Protein AF-A0A354GZ39-F1 (afdb_monomer)

Nearest PDB structures (foldseek):
  4z35-assembly1_A  TM=3.930E-01  e=6.134E+00  Homo sapiens
  4z36-assembly1_A  TM=3.228E-01  e=4.585E+00  Homo sapiens
  8t1v-assembly1_A  TM=3.077E-01  e=4.585E+00  Homo sapiens
  6rz7-assembly1_A  TM=3.228E-01  e=9.219E+00  Homo sapiens

Structure (mmCIF, N/CA/C/O backbone):
data_AF-A0A354GZ39-F1
#
_entry.id   AF-A0A354GZ39-F1
#
loop_
_atom_site.group_PDB
_atom_site.id
_atom_site.type_symbol
_atom_site.label_atom_id
_atom_site.label_alt_id
_atom_site.label_comp_id
_atom_site.label_asym_id
_atom_site.label_entity_id
_atom_site.label_seq_id
_atom_site.pdbx_PDB_ins_code
_atom_site.Cartn_x
_atom_site.Cartn_y
_atom_site.Cartn_z
_atom_site.occupancy
_atom_site.B_iso_or_equiv
_atom_site.auth_seq_id
_atom_site.auth_comp_id
_atom_site.auth_asym_id
_atom_site.auth_atom_id
_atom_site.pdbx_PDB_model_num
ATOM 1 N N . MET A 1 1 ? -23.191 39.209 35.844 1.00 40.78 1 MET A N 1
ATOM 2 C CA . MET A 1 1 ? -23.914 39.150 34.556 1.00 40.78 1 MET A CA 1
ATOM 3 C C . MET A 1 1 ? -23.304 38.013 33.746 1.00 40.78 1 MET A C 1
ATOM 5 O O . MET A 1 1 ? -22.220 38.174 33.209 1.00 40.78 1 MET A O 1
ATOM 9 N N . CYS A 1 2 ? -23.927 36.834 33.812 1.00 40.44 2 CYS A N 1
ATOM 10 C CA . CYS A 1 2 ? -23.525 35.612 33.110 1.00 40.44 2 CYS A CA 1
ATOM 11 C C . CYS A 1 2 ? -24.232 35.558 31.755 1.00 40.44 2 CYS A C 1
ATOM 13 O O . CYS A 1 2 ? -25.450 35.716 31.718 1.00 40.44 2 CYS A O 1
ATOM 15 N N . LEU A 1 3 ? -23.495 35.281 30.680 1.00 38.12 3 LEU A N 1
ATOM 16 C CA . LEU A 1 3 ? -24.066 34.914 29.387 1.00 38.12 3 LEU A CA 1
ATOM 17 C C . LEU A 1 3 ? -23.499 33.540 29.004 1.00 38.12 3 LEU A C 1
ATOM 19 O O . LEU A 1 3 ? -22.430 33.428 28.412 1.00 38.12 3 LEU A O 1
ATOM 23 N N . LEU A 1 4 ? -24.188 32.489 29.451 1.00 42.41 4 LEU A N 1
ATOM 24 C CA . LEU A 1 4 ? -23.934 31.103 29.061 1.00 42.41 4 LEU A CA 1
ATOM 25 C C . LEU A 1 4 ? -24.658 30.850 27.735 1.00 42.41 4 LEU A C 1
ATOM 27 O O . LEU A 1 4 ? -25.879 30.713 27.699 1.00 42.41 4 LEU A O 1
ATOM 31 N N . LEU A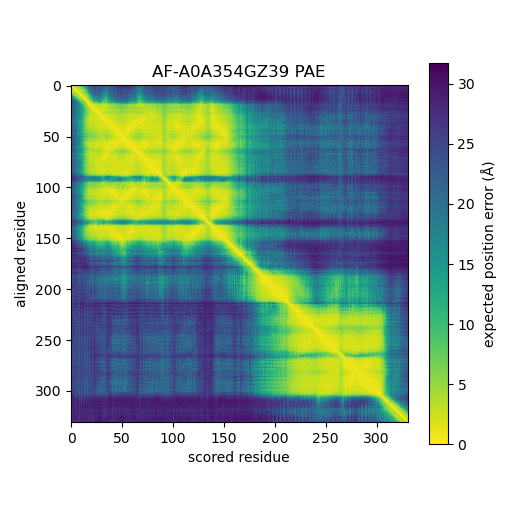 1 5 ? -23.892 30.824 26.646 1.00 46.31 5 LEU A N 1
ATOM 32 C CA . LEU A 1 5 ? -24.349 30.379 25.333 1.00 46.31 5 LEU A CA 1
ATOM 33 C C . LEU A 1 5 ? -24.490 28.851 25.351 1.00 46.31 5 LEU A C 1
ATOM 35 O O . LEU A 1 5 ? -23.499 28.124 25.337 1.00 46.31 5 LEU A O 1
ATOM 39 N N . PHE A 1 6 ? -25.735 28.379 25.390 1.00 36.50 6 PHE A N 1
ATOM 40 C CA . PHE A 1 6 ? -26.099 26.996 25.089 1.00 36.50 6 PHE A CA 1
ATOM 41 C C . PHE A 1 6 ? -25.885 26.751 23.589 1.00 36.50 6 PHE A C 1
ATOM 43 O O . PHE A 1 6 ? -26.683 27.185 22.760 1.00 36.50 6 PHE A O 1
ATOM 50 N N . LEU A 1 7 ? -24.793 26.075 23.233 1.00 36.47 7 LEU A N 1
ATOM 51 C CA . LEU A 1 7 ? -24.630 25.484 21.906 1.00 36.47 7 LEU A CA 1
ATOM 52 C C . LEU A 1 7 ? -25.446 24.181 21.862 1.00 36.47 7 LEU A C 1
ATOM 54 O O . LEU A 1 7 ? -25.254 23.332 22.735 1.00 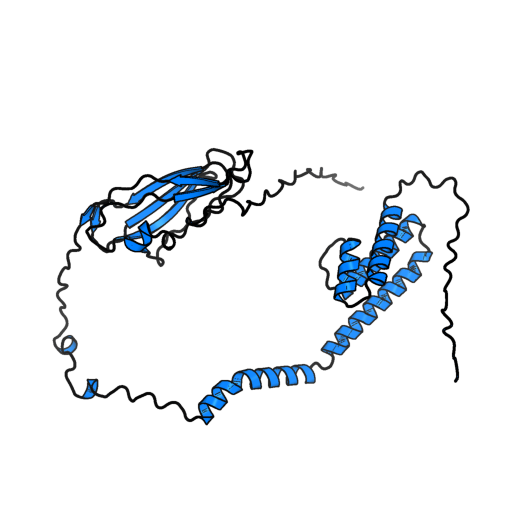36.47 7 LEU A O 1
ATOM 58 N N . PRO A 1 8 ? -26.351 23.992 20.887 1.00 41.22 8 PRO A N 1
ATOM 59 C CA . PRO A 1 8 ? -27.010 22.712 20.695 1.00 41.22 8 PRO A CA 1
ATOM 60 C C . PRO A 1 8 ? -25.961 21.703 20.225 1.00 41.22 8 PRO A C 1
ATOM 62 O O . PRO A 1 8 ? -25.402 21.828 19.135 1.00 41.22 8 PRO A O 1
ATOM 65 N N . SER A 1 9 ? -25.683 20.709 21.063 1.00 36.12 9 SER A N 1
ATOM 66 C CA . SER A 1 9 ? -24.940 19.516 20.678 1.00 36.12 9 SER A CA 1
ATOM 67 C C . SER A 1 9 ? -25.704 18.831 19.548 1.00 36.12 9 SER A C 1
ATOM 69 O O . SER A 1 9 ? -26.688 18.132 19.782 1.00 36.12 9 SER A O 1
ATOM 71 N N . GLY A 1 10 ? -25.285 19.080 18.308 1.00 39.78 10 GLY A N 1
ATOM 72 C CA . GLY A 1 10 ? -25.736 18.311 17.163 1.00 39.78 10 GLY A CA 1
ATOM 73 C C . GLY A 1 10 ? -25.374 16.855 17.413 1.00 39.78 10 GLY A C 1
ATOM 74 O O . GLY A 1 10 ? -24.194 16.514 17.475 1.00 39.78 10 GLY A O 1
ATOM 75 N N . VAL A 1 11 ? -26.392 16.016 17.598 1.00 38.41 11 VAL A N 1
ATOM 76 C CA . VAL A 1 11 ? -26.267 14.561 17.557 1.00 38.41 11 VAL A CA 1
ATOM 77 C C . VAL A 1 11 ? -25.773 14.224 16.156 1.00 38.41 11 VAL A C 1
ATOM 79 O O . VAL A 1 11 ? -26.539 14.160 15.198 1.00 38.41 11 VAL A O 1
ATOM 82 N N . ARG A 1 12 ? -24.453 14.121 16.018 1.00 42.22 12 ARG A N 1
ATOM 83 C CA . ARG A 1 12 ? -23.801 13.604 14.826 1.00 42.22 12 ARG A CA 1
ATOM 84 C C . ARG A 1 12 ? -24.122 12.117 14.842 1.00 42.22 12 ARG A C 1
ATOM 86 O O . ARG A 1 12 ? -23.602 11.406 15.695 1.00 42.22 12 ARG A O 1
ATOM 93 N N . ALA A 1 13 ? -25.064 11.693 14.000 1.00 41.47 13 ALA A N 1
ATOM 94 C CA . ALA A 1 13 ? -25.310 10.280 13.766 1.00 41.47 13 ALA A CA 1
ATOM 95 C C . ALA A 1 13 ? -23.957 9.659 13.414 1.00 41.47 13 ALA A C 1
ATOM 97 O O . ALA A 1 13 ? -23.328 10.041 12.429 1.00 41.47 13 ALA A O 1
ATOM 98 N N . GLU A 1 14 ? -23.474 8.818 14.316 1.00 46.28 14 GLU A N 1
ATOM 99 C CA . GLU A 1 14 ? -22.277 8.018 14.157 1.00 46.28 14 GLU A CA 1
ATOM 100 C C . GLU A 1 14 ? -22.576 7.090 12.976 1.00 46.28 14 GLU A C 1
ATOM 102 O O . GLU A 1 14 ? -23.332 6.127 13.104 1.00 46.28 14 GLU A O 1
ATOM 107 N N . GLU A 1 15 ? -22.125 7.475 11.778 1.00 53.56 15 GLU A N 1
ATOM 108 C CA . GLU A 1 15 ? -22.142 6.607 10.605 1.00 53.56 15 GLU A CA 1
ATOM 109 C C . GLU A 1 15 ? -21.358 5.364 11.001 1.00 53.56 15 GLU A C 1
ATOM 111 O O . GLU A 1 15 ? -20.136 5.412 11.123 1.00 53.56 15 GLU A O 1
ATOM 116 N N . ALA A 1 16 ? -22.082 4.283 11.293 1.00 57.09 16 ALA A N 1
ATOM 117 C CA . ALA A 1 16 ? -21.498 2.998 11.617 1.00 57.09 16 ALA A CA 1
ATOM 118 C C . ALA A 1 16 ? -20.537 2.629 10.485 1.00 57.09 16 ALA A C 1
ATOM 120 O O . ALA A 1 16 ? -20.962 2.330 9.364 1.00 57.09 16 ALA A O 1
ATOM 121 N N . GLU A 1 17 ? -19.243 2.723 10.779 1.00 62.75 17 GLU A N 1
ATOM 122 C CA . GLU A 1 17 ? -18.155 2.407 9.869 1.00 62.75 17 GLU A CA 1
ATOM 123 C C . GLU A 1 17 ? -18.332 0.942 9.468 1.00 62.75 17 GLU A C 1
ATOM 125 O O . GLU A 1 17 ? -18.084 0.014 10.238 1.00 62.75 17 GLU A O 1
ATOM 130 N N . THR A 1 18 ? -18.936 0.731 8.299 1.00 70.38 18 THR A N 1
ATOM 131 C CA . THR A 1 18 ? -19.342 -0.600 7.862 1.00 70.38 18 THR A CA 1
ATOM 132 C C . THR A 1 18 ? -18.091 -1.292 7.352 1.00 70.38 18 THR A C 1
ATOM 134 O O . THR A 1 18 ? -17.695 -1.109 6.202 1.00 70.38 18 THR A O 1
ATOM 137 N N . GLU A 1 19 ? -17.438 -2.032 8.244 1.00 84.56 19 GLU A N 1
ATOM 138 C CA . GLU A 1 19 ? -16.223 -2.781 7.951 1.00 84.56 19 GLU A CA 1
ATOM 139 C C . GLU A 1 19 ? -16.450 -3.706 6.743 1.00 84.56 19 GLU A C 1
ATOM 141 O O . GLU A 1 19 ? -17.386 -4.512 6.717 1.00 84.56 19 GLU A O 1
ATOM 146 N N . ILE A 1 20 ? -15.609 -3.570 5.710 1.00 89.00 20 ILE A N 1
ATOM 147 C CA . ILE A 1 20 ? -15.710 -4.393 4.502 1.00 89.00 20 ILE A CA 1
ATOM 148 C C . ILE A 1 20 ? -15.394 -5.848 4.883 1.00 89.00 20 ILE A C 1
ATOM 150 O O . ILE A 1 20 ? -14.293 -6.128 5.366 1.00 89.00 20 ILE A O 1
ATOM 154 N N . PRO A 1 21 ? -16.308 -6.805 4.641 1.00 89.38 21 PRO A N 1
ATOM 155 C CA . PRO A 1 21 ? -16.080 -8.191 5.015 1.00 89.38 21 PRO A CA 1
ATOM 156 C C . PRO A 1 21 ? -14.923 -8.786 4.208 1.00 89.38 21 PRO A C 1
ATOM 158 O O . PRO A 1 21 ? -14.830 -8.605 3.000 1.00 89.38 21 PRO A O 1
ATOM 161 N N . THR A 1 22 ? -14.066 -9.579 4.844 1.00 87.62 22 THR A N 1
ATOM 162 C CA . THR A 1 22 ? -12.987 -10.304 4.145 1.00 87.62 22 THR A CA 1
ATOM 163 C C . THR A 1 22 ? -13.488 -11.558 3.419 1.00 87.62 22 THR A C 1
ATOM 165 O O . THR A 1 22 ? -12.883 -12.013 2.448 1.00 87.62 22 THR A O 1
ATOM 168 N N . VAL A 1 23 ? -14.612 -12.122 3.868 1.00 88.12 23 VAL A N 1
ATOM 169 C CA . VAL A 1 23 ? -15.194 -13.360 3.332 1.00 88.12 23 VAL A CA 1
ATOM 170 C C . VAL A 1 23 ? -15.917 -13.089 2.010 1.00 88.12 23 VAL A C 1
ATOM 172 O O . VAL A 1 23 ? -16.841 -12.283 1.959 1.00 88.12 23 VAL A O 1
ATOM 175 N N . GLY A 1 24 ? -15.553 -13.829 0.958 1.00 86.94 24 GLY A N 1
ATOM 176 C CA . GLY A 1 24 ? -16.161 -13.712 -0.377 1.00 86.94 24 GLY A CA 1
ATOM 177 C C . GLY A 1 24 ? -15.402 -12.797 -1.342 1.00 86.94 24 GLY A C 1
ATOM 178 O O . GLY A 1 24 ? -15.825 -12.644 -2.485 1.00 86.94 24 GLY A O 1
ATOM 179 N N . ARG A 1 25 ? -14.275 -12.222 -0.908 1.00 92.00 25 ARG A N 1
ATOM 180 C CA . ARG A 1 25 ? -13.355 -11.487 -1.777 1.00 92.00 25 ARG A CA 1
ATOM 181 C C . ARG A 1 25 ? -12.701 -12.446 -2.794 1.00 92.00 25 ARG A C 1
ATOM 183 O O . ARG A 1 25 ? -12.176 -13.478 -2.368 1.00 92.00 25 ARG A O 1
ATOM 190 N N . PRO A 1 26 ? -12.688 -12.120 -4.101 1.00 92.75 26 PRO A N 1
ATOM 191 C CA . PRO A 1 26 ? -11.911 -12.862 -5.096 1.00 92.75 26 PRO A CA 1
ATOM 192 C C . PRO A 1 26 ? -10.426 -12.909 -4.710 1.00 92.75 26 PRO A C 1
ATOM 194 O O . PRO A 1 26 ? -9.843 -11.877 -4.379 1.00 92.75 26 PRO A O 1
ATOM 197 N N . ALA A 1 27 ? -9.829 -14.102 -4.703 1.00 92.06 27 ALA A N 1
ATOM 198 C CA . ALA A 1 27 ? -8.440 -14.305 -4.271 1.00 92.06 27 ALA A CA 1
ATOM 199 C C . ALA A 1 27 ? -7.419 -14.079 -5.399 1.00 92.06 27 ALA A C 1
ATOM 201 O O . ALA A 1 27 ? -6.236 -13.896 -5.138 1.00 92.06 27 ALA A O 1
ATOM 202 N N . ASP A 1 28 ? -7.885 -14.116 -6.642 1.00 94.19 28 ASP A N 1
ATOM 203 C CA . ASP A 1 28 ? -7.115 -14.032 -7.880 1.00 94.19 28 ASP A CA 1
ATOM 204 C C . ASP A 1 28 ? -7.004 -12.605 -8.434 1.00 94.19 28 ASP A C 1
ATOM 206 O O . ASP A 1 28 ? -6.207 -12.360 -9.338 1.00 94.19 28 ASP A O 1
ATOM 210 N N . LEU A 1 29 ? -7.784 -11.662 -7.896 1.00 95.19 29 LEU A N 1
ATOM 211 C CA . LEU A 1 29 ? -7.851 -10.286 -8.377 1.00 95.19 29 LEU A CA 1
ATOM 212 C C . LEU A 1 29 ? -7.510 -9.277 -7.268 1.00 95.19 29 LEU A C 1
ATOM 214 O O . LEU A 1 29 ? -7.965 -9.426 -6.126 1.00 95.19 29 LEU A O 1
ATOM 218 N N . PRO A 1 30 ? -6.764 -8.205 -7.590 1.00 95.88 30 PRO A N 1
ATOM 219 C CA . PRO A 1 30 ? -6.483 -7.139 -6.644 1.00 95.88 30 PRO A CA 1
ATOM 220 C C . PRO A 1 30 ? -7.773 -6.398 -6.280 1.00 95.88 30 PRO A C 1
ATOM 222 O O . PRO A 1 30 ? -8.615 -6.088 -7.126 1.00 95.88 30 PRO A O 1
ATOM 225 N N . PHE A 1 31 ? -7.933 -6.105 -4.992 1.00 95.81 31 PHE A N 1
ATOM 226 C CA . PHE A 1 31 ? -9.098 -5.389 -4.484 1.00 95.81 31 PHE A CA 1
ATOM 227 C C . PHE A 1 31 ? -8.809 -3.899 -4.397 1.00 95.81 31 PHE A C 1
ATOM 229 O O . PHE A 1 31 ? -7.804 -3.499 -3.818 1.00 95.81 31 PHE A O 1
ATOM 236 N N . SER A 1 32 ? -9.725 -3.083 -4.915 1.00 94.88 32 SER A N 1
ATOM 237 C CA . SER A 1 32 ? -9.591 -1.624 -4.902 1.00 94.88 32 SER A CA 1
ATOM 238 C C . SER A 1 32 ? -9.909 -0.979 -3.549 1.00 94.88 32 SER A C 1
ATOM 240 O O . SER A 1 32 ? -9.850 0.238 -3.441 1.00 94.88 32 SER A O 1
ATOM 242 N N . GLU A 1 33 ? -10.312 -1.751 -2.533 1.00 95.94 33 GLU A N 1
ATOM 243 C CA . GLU A 1 33 ? -10.841 -1.240 -1.255 1.00 95.94 33 GLU A CA 1
ATOM 244 C C . GLU A 1 33 ? -12.097 -0.355 -1.374 1.00 95.94 33 GLU A C 1
ATOM 246 O O . GLU A 1 33 ? -12.557 0.212 -0.386 1.00 95.94 33 GLU A O 1
ATOM 251 N N . ALA A 1 34 ? -12.689 -0.254 -2.565 1.00 96.19 34 ALA A N 1
ATOM 252 C CA . ALA A 1 34 ? -13.857 0.578 -2.795 1.00 96.19 34 ALA A CA 1
ATOM 253 C C . ALA A 1 34 ? -15.128 -0.063 -2.212 1.00 96.19 34 ALA A C 1
ATOM 255 O O . ALA A 1 34 ? -15.375 -1.257 -2.416 1.00 96.19 34 ALA A O 1
ATOM 256 N N . SER A 1 35 ? -15.966 0.753 -1.562 1.00 96.12 35 SER A N 1
ATOM 257 C CA . SER A 1 35 ? -17.290 0.366 -1.058 1.00 96.12 35 SER A CA 1
ATOM 258 C C . SER A 1 35 ? -18.371 1.321 -1.570 1.00 96.12 35 SER A C 1
ATOM 260 O O . SER A 1 35 ? -18.343 2.522 -1.287 1.00 96.12 35 SER A O 1
ATOM 262 N N . GLY A 1 36 ? -19.309 0.793 -2.355 1.00 95.38 36 GLY A N 1
ATOM 263 C CA . GLY A 1 36 ? -20.357 1.538 -3.049 1.00 95.38 36 GLY A CA 1
ATOM 264 C C . GLY A 1 36 ? -20.737 0.903 -4.389 1.00 95.38 36 GLY A C 1
ATOM 265 O O . GLY A 1 36 ? -20.457 -0.266 -4.652 1.00 95.38 36 GLY A O 1
ATOM 266 N N . ASN A 1 37 ? -21.374 1.689 -5.256 1.00 96.44 37 ASN A N 1
ATOM 267 C CA . ASN A 1 37 ? -21.727 1.282 -6.614 1.00 96.44 37 ASN A CA 1
ATOM 268 C C . ASN A 1 37 ? -20.931 2.110 -7.631 1.00 96.44 37 ASN A C 1
ATOM 270 O O . ASN A 1 37 ? -21.040 3.340 -7.651 1.00 96.44 37 ASN A O 1
ATOM 274 N N . PHE A 1 38 ? -20.136 1.441 -8.466 1.00 97.56 38 PHE A N 1
ATOM 275 C CA . PHE A 1 38 ? -19.173 2.085 -9.355 1.00 97.56 38 PHE A CA 1
ATOM 276 C C . PHE A 1 38 ? -19.353 1.655 -10.810 1.00 97.56 38 PHE A C 1
ATOM 278 O O . PHE A 1 38 ? -19.646 0.502 -11.119 1.00 97.56 38 PHE A O 1
ATOM 285 N N . ARG A 1 39 ? -19.097 2.598 -11.714 1.00 98.25 39 ARG A N 1
ATOM 286 C CA . ARG A 1 39 ? -18.876 2.378 -13.141 1.00 98.25 39 ARG A CA 1
ATOM 287 C C . ARG A 1 39 ? -17.411 2.645 -13.448 1.00 98.25 39 ARG A C 1
ATOM 289 O O . ARG A 1 39 ? -16.867 3.654 -13.005 1.00 98.25 39 ARG A O 1
ATOM 296 N N . VAL A 1 40 ? -16.790 1.768 -14.226 1.00 98.38 40 VAL A N 1
ATOM 297 C CA . VAL A 1 40 ? -15.387 1.909 -14.626 1.00 98.38 40 VAL A CA 1
ATOM 298 C C . VAL A 1 40 ? -15.259 2.047 -16.131 1.00 98.38 40 VAL A C 1
ATOM 300 O O . VAL A 1 40 ? -16.017 1.451 -16.890 1.00 98.38 40 VAL A O 1
ATOM 303 N N . SER A 1 41 ? -14.291 2.848 -16.551 1.00 98.50 41 SER A N 1
ATOM 304 C CA . SER A 1 41 ? -13.897 3.023 -17.947 1.00 98.50 41 SER A CA 1
ATOM 305 C C . SER A 1 41 ? -12.395 3.265 -18.006 1.00 98.50 41 SER A C 1
ATOM 307 O O . SER A 1 41 ? -11.837 3.837 -17.069 1.00 98.50 41 SER A O 1
ATOM 309 N N . ALA A 1 42 ? -11.747 2.872 -19.097 1.00 98.31 42 ALA A N 1
ATOM 310 C CA . ALA A 1 42 ? -10.331 3.133 -19.309 1.00 98.31 42 ALA A CA 1
ATOM 311 C C . ALA A 1 42 ? -10.096 3.849 -20.642 1.00 98.31 42 ALA A C 1
ATOM 313 O O . ALA A 1 42 ? -10.844 3.652 -21.598 1.00 98.31 42 ALA A O 1
ATOM 314 N N . SER A 1 43 ? -9.042 4.657 -20.702 1.00 98.25 43 SER A N 1
ATOM 315 C CA . SER A 1 43 ? -8.523 5.244 -21.938 1.00 98.25 43 SER A CA 1
ATOM 316 C C . SER A 1 43 ? -7.000 5.125 -21.992 1.00 98.25 43 SER A C 1
ATOM 318 O O . SER A 1 43 ? -6.339 4.973 -20.964 1.00 98.25 43 SER A O 1
ATOM 320 N N . ALA A 1 44 ? -6.440 5.162 -23.200 1.00 97.88 44 ALA A N 1
ATOM 321 C CA . ALA A 1 44 ? -5.002 5.132 -23.423 1.00 97.88 44 ALA A CA 1
ATOM 322 C C . ALA A 1 44 ? -4.613 6.181 -24.465 1.00 97.88 44 ALA A C 1
ATOM 324 O O . ALA A 1 44 ? -5.234 6.258 -25.524 1.00 97.88 44 ALA A O 1
ATOM 325 N N . GLU A 1 45 ? -3.586 6.974 -24.169 1.00 97.44 45 GLU A N 1
ATOM 326 C CA . GLU A 1 45 ? -3.082 8.025 -25.049 1.00 97.44 45 GLU A CA 1
ATOM 327 C C . GLU A 1 45 ? -1.540 8.046 -25.046 1.00 97.44 45 GLU A C 1
ATOM 329 O O . GLU A 1 45 ? -0.937 8.174 -23.974 1.00 97.44 45 GLU A O 1
ATOM 334 N N . PRO A 1 46 ? -0.875 7.952 -26.214 1.00 97.56 46 PRO A N 1
ATOM 335 C CA . PRO A 1 46 ? -1.448 7.696 -27.540 1.00 97.56 46 PRO A CA 1
ATOM 336 C C . PRO A 1 46 ? -1.852 6.219 -27.749 1.00 97.56 46 PRO A C 1
ATOM 338 O O . PRO A 1 46 ? -1.347 5.327 -27.074 1.00 97.56 46 PRO A O 1
ATOM 341 N N . THR A 1 47 ? -2.753 5.949 -28.705 1.00 97.88 47 THR A N 1
ATOM 342 C CA . THR A 1 47 ? -3.118 4.578 -29.139 1.00 97.88 47 THR A CA 1
ATOM 343 C C . THR A 1 47 ? -2.225 4.043 -30.260 1.00 97.88 47 THR A C 1
ATOM 345 O O . THR A 1 47 ? -2.178 2.836 -30.490 1.00 97.88 47 THR A O 1
ATOM 348 N N . VAL A 1 48 ? -1.500 4.927 -30.951 1.00 97.88 48 VAL A N 1
ATOM 349 C CA . VAL A 1 48 ? -0.456 4.579 -31.921 1.00 97.88 48 VAL A CA 1
ATOM 350 C C . VAL A 1 48 ? 0.881 4.927 -31.287 1.00 97.88 48 VAL A C 1
ATOM 352 O O . VAL A 1 48 ? 1.157 6.103 -31.052 1.00 97.88 48 VAL A O 1
ATOM 355 N N . VAL A 1 49 ? 1.682 3.916 -30.967 1.00 97.12 49 VAL A N 1
ATOM 356 C CA . VAL A 1 49 ? 2.912 4.074 -30.176 1.00 97.12 49 VAL A CA 1
ATOM 357 C C . VAL A 1 49 ? 4.022 3.251 -30.813 1.00 97.12 49 VAL A C 1
ATOM 359 O O . VAL A 1 49 ? 3.739 2.280 -31.503 1.00 97.12 49 VAL A O 1
ATOM 362 N N . GLU A 1 50 ? 5.283 3.599 -30.609 1.00 96.50 50 GLU A N 1
ATOM 363 C CA . GLU A 1 50 ? 6.379 2.691 -30.961 1.00 96.50 50 GLU A CA 1
ATOM 364 C C . GLU A 1 50 ? 6.616 1.686 -29.831 1.00 96.50 50 GLU A C 1
ATOM 366 O O . GLU A 1 50 ? 6.339 1.971 -28.662 1.00 96.50 50 GLU A O 1
ATOM 371 N N . ALA A 1 51 ? 7.140 0.506 -30.157 1.00 94.94 51 ALA A N 1
ATOM 372 C CA . ALA A 1 51 ? 7.604 -0.437 -29.152 1.00 94.94 51 ALA A CA 1
ATOM 373 C C . ALA A 1 51 ? 8.585 0.283 -28.222 1.00 94.94 51 ALA A C 1
ATOM 375 O O . ALA A 1 51 ? 9.367 1.124 -28.661 1.00 94.94 51 ALA A O 1
ATOM 376 N N . GLN A 1 52 ? 8.513 0.000 -26.924 1.00 94.19 52 GLN A N 1
ATOM 377 C CA . GLN A 1 52 ? 9.324 0.688 -25.922 1.00 94.19 52 GLN A CA 1
ATOM 378 C C . GLN A 1 52 ? 9.091 2.211 -25.817 1.00 94.19 52 GLN A C 1
ATOM 380 O O . GLN A 1 52 ? 9.828 2.884 -25.103 1.00 94.19 52 GLN A O 1
ATOM 385 N N . SER A 1 53 ? 8.053 2.782 -26.428 1.00 94.88 53 SER A N 1
ATOM 386 C CA . SER A 1 53 ? 7.649 4.161 -26.135 1.00 94.88 53 SER A CA 1
ATOM 387 C C . SER A 1 53 ? 6.579 4.210 -25.042 1.00 94.88 53 SER A C 1
ATOM 389 O O . SER A 1 53 ? 5.717 3.330 -24.979 1.00 94.88 53 SER A O 1
ATOM 391 N N . PRO A 1 54 ? 6.606 5.223 -24.159 1.00 96.19 54 PRO A N 1
ATOM 392 C CA . PRO A 1 54 ? 5.616 5.352 -23.104 1.00 96.19 54 PRO A CA 1
ATOM 393 C C . PRO A 1 54 ? 4.246 5.754 -23.659 1.00 96.19 54 PRO A C 1
ATOM 395 O O . PRO A 1 54 ? 4.132 6.636 -24.509 1.00 96.19 54 PRO A O 1
ATOM 398 N N . LEU A 1 55 ? 3.197 5.167 -23.095 1.00 96.31 55 LEU A N 1
ATOM 399 C CA . LEU A 1 55 ? 1.809 5.580 -23.245 1.00 96.31 55 LEU A CA 1
ATOM 400 C C . LEU A 1 55 ? 1.187 5.843 -21.876 1.00 96.31 55 LEU A C 1
ATOM 402 O O . LEU A 1 55 ? 1.595 5.283 -20.854 1.00 96.31 55 LEU A O 1
ATOM 406 N N . THR A 1 56 ? 0.183 6.709 -21.853 1.00 96.88 56 THR A N 1
ATOM 407 C CA . THR A 1 56 ? -0.576 7.036 -20.649 1.00 96.88 56 THR A CA 1
ATOM 408 C C . THR A 1 56 ? -1.871 6.245 -20.649 1.00 96.88 56 THR A C 1
ATOM 410 O O . THR A 1 56 ? -2.698 6.426 -21.532 1.00 96.88 56 THR A O 1
ATOM 413 N N . PHE A 1 57 ? -2.066 5.391 -19.652 1.00 97.31 57 PHE A N 1
ATOM 414 C CA . PHE A 1 57 ? -3.307 4.661 -19.419 1.00 97.31 57 PHE A CA 1
ATOM 415 C C . PHE A 1 57 ? -4.055 5.303 -18.251 1.00 97.31 57 PHE A C 1
ATOM 417 O O . PHE A 1 57 ? -3.494 5.464 -17.168 1.00 97.31 57 PHE A O 1
ATOM 424 N N . VAL A 1 58 ? -5.311 5.684 -18.449 1.00 97.44 58 VAL A N 1
ATOM 425 C CA . VAL A 1 58 ? -6.139 6.336 -17.431 1.00 97.44 58 VAL A CA 1
ATOM 426 C C . VAL A 1 58 ? -7.304 5.424 -17.087 1.00 97.44 58 VAL A C 1
ATOM 428 O O . VAL A 1 58 ? -8.165 5.161 -17.921 1.00 97.44 58 VAL A O 1
ATOM 431 N N . LEU A 1 59 ? -7.352 4.970 -15.837 1.00 97.81 59 LEU A N 1
ATOM 432 C CA . LEU A 1 59 ? -8.516 4.301 -15.272 1.00 97.81 59 LEU A CA 1
ATOM 433 C C . LEU A 1 59 ? -9.421 5.345 -14.630 1.00 97.81 59 LEU A C 1
ATOM 435 O O . LEU A 1 59 ? -9.043 5.963 -13.636 1.00 97.81 59 LEU A O 1
ATOM 439 N N . ARG A 1 60 ? -10.635 5.491 -15.150 1.00 98.31 60 ARG A N 1
ATOM 440 C CA . ARG A 1 60 ? -11.670 6.346 -14.579 1.00 98.31 60 ARG A CA 1
ATOM 441 C C . ARG A 1 60 ? -12.707 5.501 -13.849 1.00 98.31 60 ARG A C 1
ATOM 443 O O . ARG A 1 60 ? -13.354 4.643 -14.447 1.00 98.31 60 ARG A O 1
ATOM 450 N N . VAL A 1 61 ? -12.884 5.786 -12.566 1.00 98.25 61 VAL A N 1
ATOM 451 C CA . VAL A 1 61 ? -13.873 5.165 -11.683 1.00 98.25 61 VAL A CA 1
ATOM 452 C C . VAL A 1 61 ? -14.892 6.231 -11.302 1.00 98.25 61 VAL A C 1
ATOM 454 O O . VAL A 1 61 ? -14.531 7.254 -10.727 1.00 98.25 61 VAL A O 1
ATOM 457 N N . GLN A 1 62 ? -16.160 6.010 -11.631 1.00 98.31 62 GLN A N 1
ATOM 458 C CA . GLN A 1 62 ? -17.259 6.921 -11.328 1.00 98.31 62 GLN A CA 1
ATOM 459 C C . GLN A 1 62 ? -18.253 6.244 -10.387 1.00 98.31 62 GLN A C 1
ATOM 461 O O . GLN A 1 62 ? -18.775 5.174 -10.694 1.00 98.31 62 GLN A O 1
ATOM 466 N N . ALA A 1 63 ? -18.551 6.874 -9.258 1.00 97.75 63 ALA A N 1
ATOM 467 C CA . ALA A 1 63 ? -19.608 6.422 -8.369 1.00 97.75 63 ALA A CA 1
ATOM 468 C C . ALA A 1 63 ? -20.992 6.768 -8.933 1.00 97.75 63 ALA A C 1
ATOM 470 O O . ALA A 1 63 ? -21.226 7.883 -9.399 1.00 97.75 63 ALA A O 1
ATOM 471 N N . ILE A 1 64 ? -21.907 5.801 -8.882 1.00 97.12 64 ILE A N 1
ATOM 472 C CA . ILE A 1 64 ? -23.309 5.958 -9.304 1.00 97.12 64 ILE A CA 1
ATOM 473 C C . ILE A 1 64 ? -24.180 6.429 -8.126 1.00 97.12 64 ILE A C 1
ATOM 475 O O . ILE A 1 64 ? -25.179 7.116 -8.322 1.00 97.12 64 ILE A O 1
ATOM 479 N N . ALA A 1 65 ? -23.780 6.077 -6.905 1.00 94.12 65 ALA A N 1
ATOM 480 C CA . ALA A 1 65 ? -24.470 6.364 -5.650 1.00 94.12 65 ALA A CA 1
ATOM 481 C C . ALA A 1 65 ? -23.484 6.974 -4.628 1.00 94.12 65 ALA A C 1
ATOM 483 O O . ALA A 1 65 ? -22.281 7.029 -4.913 1.00 94.12 65 ALA A O 1
ATOM 484 N N . PRO A 1 66 ? -23.947 7.456 -3.456 1.00 93.44 66 PRO A N 1
ATOM 485 C CA . PRO A 1 66 ? -23.055 7.850 -2.370 1.00 93.44 66 PRO A CA 1
ATOM 486 C C . PRO A 1 66 ? -22.038 6.749 -2.047 1.00 93.44 66 PRO A C 1
ATOM 488 O O . PRO A 1 66 ? -22.359 5.562 -2.040 1.00 93.44 66 PRO A O 1
ATOM 491 N N . VAL A 1 67 ? -20.790 7.154 -1.830 1.00 94.38 67 VAL A N 1
ATOM 492 C CA . VAL A 1 67 ? -19.670 6.235 -1.621 1.00 94.38 67 VAL A CA 1
ATOM 493 C C . VAL A 1 67 ? -19.418 6.083 -0.133 1.00 94.38 67 VAL A C 1
ATOM 495 O O . VAL A 1 67 ? -19.219 7.080 0.553 1.00 94.38 67 VAL A O 1
ATOM 498 N N . HIS A 1 68 ? -19.380 4.839 0.339 1.00 92.75 68 HIS A N 1
ATOM 499 C CA . HIS A 1 68 ? -19.003 4.530 1.716 1.00 92.75 68 HIS A CA 1
ATOM 500 C C . HIS A 1 68 ? -17.483 4.554 1.884 1.00 92.75 68 HIS A C 1
ATOM 502 O O . HIS A 1 68 ? -16.977 5.117 2.848 1.00 92.75 68 HIS A O 1
ATOM 508 N N . GLN A 1 69 ? -16.749 3.982 0.923 1.00 95.19 69 GLN A N 1
ATOM 509 C CA . GLN A 1 69 ? -15.287 3.984 0.926 1.00 95.19 69 GLN A CA 1
ATOM 510 C C . GLN A 1 69 ? -14.745 4.271 -0.480 1.00 95.19 69 GLN A C 1
ATOM 512 O O . GLN A 1 69 ? -15.121 3.570 -1.428 1.00 95.19 69 GLN A O 1
ATOM 517 N N . PRO A 1 70 ? -13.889 5.300 -0.651 1.00 96.19 70 PRO A N 1
ATOM 518 C CA . PRO A 1 70 ? -13.348 5.656 -1.955 1.00 96.19 70 PRO A CA 1
ATOM 519 C C . PRO A 1 70 ? -12.411 4.564 -2.486 1.00 96.19 70 PRO A C 1
ATOM 521 O O . PRO A 1 70 ? -11.743 3.889 -1.699 1.00 96.19 70 PRO A O 1
ATOM 524 N N . PRO A 1 71 ? -12.318 4.409 -3.816 1.00 96.94 71 PRO A N 1
ATOM 525 C CA . PRO A 1 71 ? -11.407 3.455 -4.421 1.00 96.94 71 PRO A CA 1
ATOM 526 C C . PRO A 1 71 ? -9.949 3.841 -4.181 1.00 96.94 71 PRO A C 1
ATOM 528 O O . PRO A 1 71 ? -9.584 5.017 -4.204 1.00 96.94 71 PRO A O 1
ATOM 531 N N . ARG A 1 72 ? -9.106 2.827 -4.016 1.00 96.00 72 ARG A N 1
ATOM 532 C CA . ARG A 1 72 ? -7.652 2.933 -4.049 1.00 96.00 72 ARG A CA 1
ATOM 533 C C . ARG A 1 72 ? -7.112 2.513 -5.406 1.00 96.00 72 ARG A C 1
ATOM 535 O O . ARG A 1 72 ? -7.717 1.737 -6.148 1.00 96.00 72 ARG A O 1
ATOM 542 N N . ARG A 1 73 ? -5.932 3.046 -5.709 1.00 95.31 73 ARG A N 1
ATOM 543 C CA . ARG A 1 73 ? -5.173 2.716 -6.908 1.00 95.31 73 ARG A CA 1
ATOM 544 C C . ARG A 1 73 ? -4.795 1.231 -6.901 1.00 95.31 73 ARG A C 1
ATOM 546 O O . ARG A 1 73 ? -4.215 0.756 -5.931 1.00 95.31 73 ARG A O 1
ATOM 553 N N . ILE A 1 74 ? -5.085 0.536 -7.997 1.00 95.06 74 ILE A N 1
ATOM 554 C CA . ILE A 1 74 ? -4.719 -0.871 -8.200 1.00 95.06 74 ILE A CA 1
ATOM 555 C C . ILE A 1 74 ? -3.281 -0.941 -8.724 1.00 95.06 74 ILE A C 1
ATOM 557 O O . ILE A 1 74 ? -2.920 -0.178 -9.623 1.00 95.06 74 ILE A O 1
ATOM 561 N N . ASP A 1 75 ? -2.466 -1.858 -8.201 1.00 95.06 75 ASP A N 1
ATOM 562 C CA . ASP A 1 75 ? -1.167 -2.149 -8.805 1.00 95.06 75 ASP A CA 1
ATOM 563 C C . ASP A 1 75 ? -1.351 -3.048 -10.036 1.00 95.06 75 ASP A C 1
ATOM 565 O O . ASP A 1 75 ? -1.722 -4.218 -9.947 1.00 95.06 75 ASP A O 1
ATOM 569 N N . LEU A 1 76 ? -1.090 -2.488 -11.216 1.00 95.75 76 LEU A N 1
ATOM 570 C CA . LEU A 1 76 ? -1.210 -3.202 -12.486 1.00 95.75 76 LEU A CA 1
ATOM 571 C C . LEU A 1 76 ? -0.154 -4.304 -12.658 1.00 95.75 76 LEU A C 1
ATOM 573 O O . LEU A 1 76 ? -0.308 -5.154 -13.532 1.00 95.75 76 LEU A O 1
ATOM 577 N N . ARG A 1 77 ? 0.901 -4.320 -11.837 1.00 95.50 77 ARG A N 1
ATOM 578 C CA . ARG A 1 77 ? 1.923 -5.379 -11.838 1.00 95.50 77 ARG A CA 1
ATOM 579 C C . ARG A 1 77 ? 1.410 -6.695 -11.280 1.00 95.50 77 ARG A C 1
ATOM 581 O O . ARG A 1 77 ? 1.921 -7.746 -11.649 1.00 95.50 77 ARG A O 1
ATOM 588 N N . GLU A 1 78 ? 0.398 -6.637 -10.419 1.00 95.75 78 GLU A N 1
ATOM 589 C CA . GLU A 1 78 ? -0.254 -7.823 -9.859 1.00 95.75 78 GLU A CA 1
ATOM 590 C C . GLU A 1 78 ? -1.165 -8.516 -10.883 1.00 95.75 78 GLU A C 1
ATOM 592 O O . GLU A 1 78 ? -1.600 -9.642 -10.659 1.00 95.75 78 GLU A O 1
ATOM 597 N N . LEU A 1 79 ? -1.442 -7.868 -12.021 1.00 96.62 79 LEU A N 1
ATOM 598 C CA . LEU A 1 79 ? -2.273 -8.406 -13.090 1.00 96.62 79 LEU A CA 1
ATOM 599 C C . LEU A 1 79 ? -1.397 -9.036 -14.184 1.00 96.62 79 LEU A C 1
ATOM 601 O O . LEU A 1 79 ? -0.753 -8.297 -14.939 1.00 96.62 79 LEU A O 1
ATOM 605 N N . PRO A 1 80 ? -1.418 -10.374 -14.360 1.00 96.69 80 PRO A N 1
ATOM 606 C CA . PRO A 1 80 ? -0.556 -11.060 -15.328 1.00 96.69 80 PRO A CA 1
ATOM 607 C C . PRO A 1 80 ? -0.691 -10.510 -16.752 1.00 96.69 80 PRO A C 1
ATOM 609 O O . PRO A 1 80 ? 0.306 -10.254 -17.424 1.00 96.69 80 PRO A O 1
ATOM 612 N N . ALA A 1 81 ? -1.924 -10.209 -17.177 1.00 96.56 81 ALA A N 1
ATOM 613 C CA . ALA A 1 81 ? -2.204 -9.678 -18.511 1.00 96.56 81 ALA A CA 1
ATOM 614 C C . ALA A 1 81 ? -1.488 -8.345 -18.808 1.00 96.56 81 ALA A C 1
ATOM 616 O O . ALA A 1 81 ? -1.151 -8.080 -19.963 1.00 96.56 81 ALA A O 1
ATOM 617 N N . PHE A 1 82 ? -1.251 -7.514 -17.787 1.00 97.56 82 PHE A N 1
ATOM 618 C CA . PHE A 1 82 ? -0.493 -6.270 -17.920 1.00 97.56 82 PHE A CA 1
ATOM 619 C C . PHE A 1 82 ? 1.009 -6.512 -17.746 1.00 97.56 82 PHE A C 1
ATOM 621 O O . PHE A 1 82 ? 1.790 -6.068 -18.587 1.00 97.56 82 PHE A O 1
ATOM 628 N N . ALA A 1 83 ? 1.412 -7.252 -16.709 1.00 96.88 83 ALA A N 1
ATOM 629 C CA . ALA A 1 83 ? 2.816 -7.506 -16.383 1.00 96.88 83 ALA A CA 1
ATOM 630 C C . ALA A 1 83 ? 3.595 -8.209 -17.510 1.00 96.88 83 ALA A C 1
ATOM 632 O O . ALA A 1 83 ? 4.780 -7.941 -17.719 1.00 96.88 83 ALA A O 1
ATOM 633 N N . GLU A 1 84 ? 2.937 -9.081 -18.273 1.00 97.31 84 GLU A N 1
ATOM 634 C CA . GLU A 1 84 ? 3.546 -9.783 -19.406 1.00 97.31 84 GLU A CA 1
ATOM 635 C C . GLU A 1 84 ? 3.794 -8.876 -20.621 1.00 97.31 84 GLU A C 1
ATOM 637 O O . GLU A 1 84 ? 4.718 -9.126 -21.394 1.00 97.31 84 GLU A O 1
ATOM 642 N N . ARG A 1 85 ? 2.989 -7.820 -20.800 1.00 97.81 85 ARG A N 1
ATOM 643 C CA . ARG A 1 85 ? 2.943 -7.018 -22.038 1.00 97.81 85 ARG A CA 1
ATOM 644 C C . ARG A 1 85 ? 3.550 -5.627 -21.898 1.00 97.81 85 ARG A C 1
ATOM 646 O O . ARG A 1 85 ? 3.998 -5.065 -22.897 1.00 97.81 85 ARG A O 1
ATOM 653 N N . PHE A 1 86 ? 3.571 -5.082 -20.685 1.00 97.75 86 PHE A N 1
ATOM 654 C CA . PHE A 1 86 ? 3.988 -3.709 -20.423 1.00 97.75 86 PHE A CA 1
ATOM 655 C C . PHE A 1 86 ? 5.040 -3.629 -19.315 1.00 97.75 86 PHE A C 1
ATOM 657 O O . PHE A 1 86 ? 5.008 -4.391 -18.348 1.00 97.75 86 PHE A O 1
ATOM 664 N N . ASP A 1 87 ? 5.958 -2.679 -19.463 1.00 96.50 87 ASP A N 1
ATOM 665 C CA . ASP A 1 87 ? 6.800 -2.161 -18.389 1.00 96.50 87 ASP A CA 1
ATOM 666 C C . ASP A 1 87 ? 6.150 -0.925 -17.754 1.00 96.50 87 ASP A C 1
ATOM 668 O O . ASP A 1 87 ? 5.383 -0.196 -18.392 1.00 96.50 87 ASP A O 1
ATOM 672 N N . PHE A 1 88 ? 6.442 -0.699 -16.471 1.00 94.44 88 PHE A N 1
ATOM 673 C CA . PHE A 1 88 ? 5.817 0.348 -15.660 1.00 94.44 88 PHE A CA 1
ATOM 674 C C . PHE A 1 88 ? 6.841 1.409 -15.278 1.00 94.44 88 PHE A C 1
ATOM 676 O O . PHE A 1 88 ? 7.769 1.136 -14.516 1.00 94.44 88 PHE A O 1
ATOM 683 N N . LEU A 1 89 ? 6.632 2.635 -15.752 1.00 91.19 89 LEU A N 1
ATOM 684 C CA . LEU A 1 89 ? 7.530 3.756 -15.492 1.00 91.19 89 LEU A CA 1
ATOM 685 C C . LEU A 1 89 ? 7.115 4.467 -14.195 1.00 91.19 89 LEU A C 1
ATOM 687 O O . LEU A 1 89 ? 6.166 5.253 -14.180 1.00 91.19 89 LEU A O 1
ATOM 691 N N . GLU A 1 90 ? 7.805 4.173 -13.088 1.00 76.50 90 GLU A N 1
ATOM 692 C CA . GLU A 1 90 ? 7.493 4.736 -11.760 1.00 76.50 90 GLU A CA 1
ATOM 693 C C . GLU A 1 90 ? 7.843 6.218 -11.620 1.00 76.50 90 GLU A C 1
ATOM 695 O O . GLU A 1 90 ? 7.114 6.947 -10.949 1.00 76.50 90 GLU A O 1
ATOM 700 N N . ALA A 1 91 ? 8.937 6.658 -12.250 1.00 61.28 91 ALA A N 1
ATOM 701 C CA . ALA A 1 91 ? 9.553 7.959 -11.980 1.00 61.28 91 ALA A CA 1
ATOM 702 C C . ALA A 1 91 ? 8.642 9.165 -12.283 1.00 61.28 91 ALA A C 1
ATOM 704 O O . ALA A 1 91 ? 8.768 10.199 -11.636 1.00 61.28 91 ALA A O 1
ATOM 705 N N . ASP A 1 92 ? 7.683 9.009 -13.200 1.00 60.12 92 ASP A N 1
ATOM 706 C CA . ASP A 1 92 ? 6.858 10.108 -13.721 1.00 60.12 92 ASP A CA 1
ATOM 707 C C . ASP A 1 92 ? 5.354 9.889 -13.520 1.00 60.12 92 ASP A C 1
ATOM 709 O O . ASP A 1 92 ? 4.524 10.406 -14.272 1.00 60.12 92 ASP A O 1
ATOM 713 N N . ASN A 1 93 ? 4.973 9.050 -12.562 1.00 66.44 93 ASN A N 1
ATOM 714 C CA . ASN A 1 93 ? 3.593 8.624 -12.414 1.00 66.44 93 ASN A CA 1
ATOM 715 C C . ASN A 1 93 ? 2.735 9.790 -11.872 1.00 66.44 93 ASN A C 1
ATOM 717 O O . ASN A 1 93 ? 2.870 10.131 -10.696 1.00 66.44 93 ASN A O 1
ATOM 721 N N . PRO A 1 94 ? 1.843 10.418 -12.670 1.00 68.88 94 PRO A N 1
ATOM 722 C CA . PRO A 1 94 ? 1.225 11.701 -12.316 1.00 68.88 94 PRO A CA 1
ATOM 723 C C . PRO A 1 94 ? 0.125 11.586 -11.240 1.00 68.88 94 PRO A C 1
ATOM 725 O O . PRO A 1 94 ? -0.647 12.522 -11.040 1.00 68.88 94 PRO A O 1
ATOM 728 N N . GLY A 1 95 ? 0.074 10.453 -10.534 1.00 80.88 95 GLY A N 1
ATOM 729 C CA . GLY A 1 95 ? -0.750 10.230 -9.354 1.00 80.88 95 GLY A CA 1
ATOM 730 C C . GLY A 1 95 ? -2.231 9.975 -9.637 1.00 80.88 95 GLY A C 1
ATOM 731 O O . GLY A 1 95 ? -2.642 9.607 -10.739 1.00 80.88 95 GLY A O 1
ATOM 732 N N . GLU A 1 96 ? -3.021 10.132 -8.578 1.00 90.94 9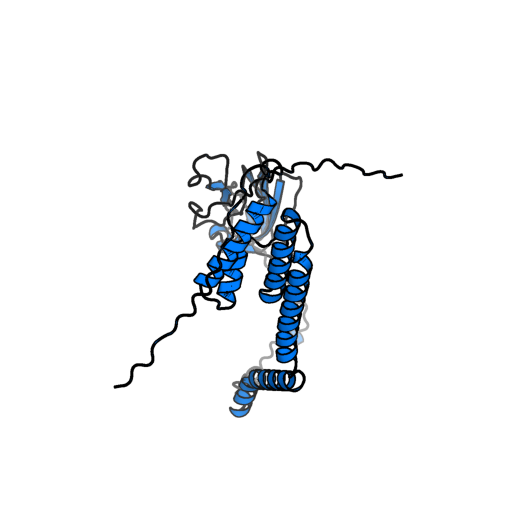6 GLU A N 1
ATOM 733 C CA . GLU A 1 96 ? -4.484 10.121 -8.592 1.00 90.94 96 GLU A CA 1
ATOM 734 C C . GLU A 1 96 ? -4.999 11.538 -8.875 1.00 90.94 96 GLU A C 1
ATOM 736 O O . GLU A 1 96 ? -4.569 12.504 -8.242 1.00 90.94 96 GLU A O 1
ATOM 741 N N . ARG A 1 97 ? -5.946 11.667 -9.805 1.00 93.38 97 ARG A N 1
ATOM 742 C CA . ARG A 1 97 ? -6.681 12.908 -10.066 1.00 93.38 97 ARG A CA 1
ATOM 743 C C . ARG A 1 97 ? -8.135 12.729 -9.647 1.00 93.38 97 ARG A C 1
ATOM 745 O O . ARG A 1 97 ? -8.715 11.659 -9.814 1.00 93.38 97 ARG A O 1
ATOM 752 N N . ARG A 1 98 ? -8.745 13.794 -9.126 1.00 93.25 98 ARG A N 1
ATOM 753 C CA . ARG A 1 98 ? -10.169 13.819 -8.759 1.00 93.25 98 ARG A CA 1
ATOM 754 C C . ARG A 1 98 ? -10.877 14.958 -9.486 1.00 93.25 98 ARG A C 1
ATOM 756 O O . ARG A 1 98 ? -10.903 16.071 -8.964 1.00 93.25 98 ARG A O 1
ATOM 763 N N . PRO A 1 99 ? -11.444 14.708 -10.681 1.00 92.94 99 PRO A N 1
ATOM 764 C CA . PRO A 1 99 ? -12.197 15.728 -11.410 1.00 92.94 99 PRO A CA 1
ATOM 765 C C . PRO A 1 99 ? -13.411 16.259 -10.631 1.00 92.94 99 PRO A C 1
ATOM 767 O O . PRO A 1 99 ? -13.777 17.421 -10.770 1.00 92.94 99 PRO A O 1
ATOM 770 N N . ASN A 1 100 ? -14.051 15.410 -9.820 1.00 94.94 100 ASN A N 1
ATOM 771 C CA . ASN A 1 100 ? -15.149 15.768 -8.920 1.00 94.94 100 ASN A CA 1
ATOM 772 C C . ASN A 1 100 ? -15.209 14.783 -7.734 1.00 94.94 100 ASN A C 1
ATOM 774 O O . ASN A 1 100 ? -14.439 13.828 -7.678 1.00 94.94 100 ASN A O 1
ATOM 778 N N . GLN A 1 101 ? -16.129 14.993 -6.787 1.00 93.69 101 GLN A N 1
ATOM 779 C CA . GLN A 1 101 ? -16.245 14.168 -5.570 1.00 93.69 101 GLN A CA 1
ATOM 780 C C . GLN A 1 101 ? -16.656 12.705 -5.821 1.00 93.69 101 GLN A C 1
ATOM 782 O O . GLN A 1 101 ? -16.468 11.868 -4.945 1.00 93.69 101 GLN A O 1
ATOM 787 N N . GLN A 1 102 ? -17.210 12.394 -6.995 1.00 96.88 102 GLN A N 1
ATOM 788 C CA . GLN A 1 102 ? -17.708 11.066 -7.367 1.00 96.88 102 GLN A CA 1
ATOM 789 C C . GLN A 1 102 ? -16.860 10.402 -8.460 1.00 96.88 102 GLN A C 1
ATOM 791 O O . GLN A 1 102 ? -17.248 9.359 -8.979 1.00 96.88 102 GLN A O 1
ATOM 796 N N . THR A 1 103 ? -15.743 11.010 -8.868 1.00 97.94 103 THR A N 1
ATOM 797 C CA . THR A 1 103 ? -14.912 10.521 -9.972 1.00 97.94 103 THR A CA 1
ATOM 798 C C . THR A 1 103 ? -13.451 10.494 -9.556 1.00 97.94 103 THR A C 1
ATOM 800 O O . THR A 1 103 ? -12.890 11.518 -9.166 1.00 97.94 103 THR A O 1
ATOM 803 N N . TRP A 1 104 ? -12.831 9.332 -9.720 1.00 98.06 104 TRP A N 1
ATOM 804 C CA . TRP A 1 104 ? -11.410 9.098 -9.503 1.00 98.06 104 TRP A CA 1
ATOM 805 C C . TRP A 1 104 ? -10.758 8.715 -10.823 1.00 98.06 104 TRP A C 1
ATOM 807 O O . TRP A 1 104 ? -11.278 7.878 -11.558 1.00 98.06 104 TRP A O 1
ATOM 817 N N . GLU A 1 105 ? -9.619 9.323 -11.118 1.00 97.88 105 GLU A N 1
ATOM 818 C CA . GLU A 1 105 ? -8.796 9.005 -12.276 1.00 97.88 105 GLU A CA 1
ATOM 819 C C . GLU A 1 105 ? -7.420 8.555 -11.798 1.00 97.88 105 GLU A C 1
ATOM 821 O O . GLU A 1 105 ? -6.653 9.327 -11.220 1.00 97.88 105 GLU A O 1
ATOM 826 N N . PHE A 1 106 ? -7.099 7.292 -12.047 1.00 96.94 106 PHE A N 1
ATOM 827 C CA . PHE A 1 106 ? -5.787 6.730 -11.770 1.00 96.94 106 PHE A CA 1
ATOM 828 C C . PHE A 1 106 ? -5.003 6.674 -13.069 1.00 96.94 106 PHE A C 1
ATOM 830 O O . PHE A 1 106 ? -5.386 5.976 -14.009 1.00 96.94 106 PHE A O 1
ATOM 837 N N . VAL A 1 107 ? -3.910 7.423 -13.126 1.00 96.50 107 VAL A N 1
ATOM 838 C CA . VAL A 1 107 ? -3.090 7.534 -14.329 1.00 96.50 107 VAL A CA 1
ATOM 839 C C . VAL A 1 107 ? -1.879 6.627 -14.192 1.00 96.50 107 VAL A C 1
ATOM 841 O O . VAL A 1 107 ? -1.208 6.649 -13.166 1.00 96.50 107 VAL A O 1
ATOM 844 N N . TYR A 1 108 ? -1.581 5.842 -15.218 1.00 95.69 108 TYR A N 1
ATOM 845 C CA . TYR A 1 108 ? -0.463 4.909 -15.282 1.00 95.69 108 TYR A CA 1
ATOM 846 C C . TYR A 1 108 ? 0.377 5.217 -16.516 1.00 95.69 108 TYR A C 1
ATOM 848 O O . TYR A 1 108 ? -0.161 5.498 -17.585 1.00 95.69 108 TYR A O 1
ATOM 856 N N . ARG A 1 109 ? 1.701 5.144 -16.379 1.00 96.25 109 ARG A N 1
ATOM 857 C CA . ARG A 1 109 ? 2.622 5.187 -17.516 1.00 96.25 109 ARG A CA 1
ATOM 858 C C . ARG A 1 109 ? 3.071 3.775 -17.842 1.00 96.25 109 ARG A C 1
ATOM 860 O O . ARG A 1 109 ? 3.730 3.132 -17.024 1.00 96.25 109 ARG A O 1
ATOM 867 N N . LEU A 1 110 ? 2.671 3.311 -19.016 1.00 96.31 110 LEU A N 1
ATOM 868 C CA . LEU A 1 110 ? 2.933 1.968 -19.513 1.00 96.31 110 LEU A CA 1
ATOM 869 C C . LEU A 1 110 ? 3.859 2.055 -20.719 1.00 96.31 110 LEU A C 1
ATOM 871 O O . LEU A 1 110 ? 3.788 3.012 -21.480 1.00 96.31 110 LEU A O 1
ATOM 875 N N . GLN A 1 111 ? 4.697 1.053 -20.918 1.00 97.12 111 GLN A N 1
ATOM 876 C CA . GLN A 1 111 ? 5.592 0.964 -22.066 1.00 97.12 111 GLN A CA 1
ATOM 877 C C . GLN A 1 111 ? 5.443 -0.435 -22.673 1.00 97.12 111 GLN A C 1
ATOM 879 O O . GLN A 1 111 ? 5.706 -1.410 -21.969 1.00 97.12 111 GLN A O 1
ATOM 884 N N . PRO A 1 112 ? 4.980 -0.592 -23.928 1.00 97.94 112 PRO A N 1
ATOM 885 C CA . PRO A 1 112 ? 4.851 -1.914 -24.531 1.00 97.94 112 PRO A CA 1
ATOM 886 C C . PRO A 1 112 ? 6.218 -2.583 -24.660 1.00 97.94 112 PRO A C 1
ATOM 888 O O . PRO A 1 112 ? 7.157 -1.992 -25.199 1.00 97.94 112 PRO A O 1
ATOM 891 N N . LYS A 1 113 ? 6.315 -3.832 -24.203 1.00 96.88 113 LYS A N 1
ATOM 892 C CA . LYS A 1 113 ? 7.557 -4.620 -24.241 1.00 96.88 113 LYS A CA 1
ATOM 893 C C . LYS A 1 113 ? 7.949 -5.050 -25.651 1.00 96.88 113 LYS A C 1
ATOM 895 O O . LYS A 1 113 ? 9.126 -5.271 -25.928 1.00 96.88 113 LYS A O 1
ATOM 900 N N . ARG A 1 114 ? 6.952 -5.228 -26.518 1.00 96.12 114 ARG A N 1
ATOM 901 C CA . ARG A 1 114 ? 7.073 -5.807 -27.858 1.00 96.12 114 ARG A CA 1
ATOM 902 C C . ARG A 1 114 ? 6.136 -5.091 -28.828 1.00 96.12 114 ARG A C 1
ATOM 904 O O . ARG A 1 114 ? 5.179 -4.442 -28.409 1.00 96.12 114 ARG A O 1
ATOM 911 N N . ASP A 1 115 ? 6.416 -5.237 -30.113 1.00 95.81 115 ASP A N 1
ATOM 912 C CA . ASP A 1 115 ? 5.637 -4.696 -31.228 1.00 95.81 115 ASP A CA 1
ATOM 913 C C . ASP A 1 115 ? 4.354 -5.491 -31.535 1.00 95.81 115 ASP A C 1
ATOM 915 O O . ASP A 1 115 ? 3.427 -4.960 -32.140 1.00 95.81 115 ASP A O 1
ATOM 919 N N . ASP A 1 116 ? 4.245 -6.732 -31.056 1.00 96.06 116 ASP A N 1
ATOM 920 C CA . ASP A 1 116 ? 3.050 -7.574 -31.202 1.00 96.06 116 ASP A CA 1
ATOM 921 C C . ASP A 1 116 ? 1.904 -7.228 -30.226 1.00 96.06 116 ASP A C 1
ATOM 923 O O . ASP A 1 116 ? 0.817 -7.810 -30.296 1.00 96.06 116 ASP A O 1
ATOM 927 N N . VAL A 1 117 ? 2.113 -6.273 -29.313 1.00 97.31 117 VAL A N 1
ATOM 928 C CA . VAL A 1 117 ? 1.123 -5.862 -28.307 1.00 97.31 117 VAL A CA 1
ATOM 929 C C . VAL A 1 117 ? 0.076 -4.935 -28.932 1.00 97.31 117 VAL A C 1
ATOM 931 O O . VAL A 1 117 ? 0.150 -3.717 -28.840 1.00 97.31 117 VAL A O 1
ATOM 934 N N . ASN A 1 118 ? -0.953 -5.509 -29.546 1.00 97.50 118 ASN A N 1
ATOM 935 C CA . ASN A 1 118 ? -2.003 -4.757 -30.245 1.00 97.50 118 ASN A CA 1
ATOM 936 C C . ASN A 1 118 ? -3.224 -4.370 -29.383 1.00 97.50 118 ASN A C 1
ATOM 938 O O . ASN A 1 118 ? -4.196 -3.810 -29.890 1.00 97.50 118 ASN A O 1
ATOM 942 N N . VAL A 1 119 ? -3.226 -4.693 -28.087 1.00 98.06 119 VAL A N 1
ATOM 943 C CA . VAL A 1 119 ? -4.359 -4.411 -27.197 1.00 98.06 119 VAL A CA 1
ATOM 944 C C . VAL A 1 119 ? -3.901 -4.201 -25.756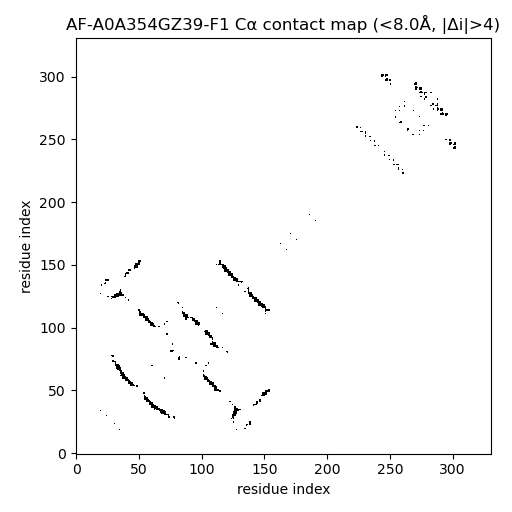 1.00 98.06 119 VAL A C 1
ATOM 946 O O . VAL A 1 119 ? -3.154 -5.016 -25.203 1.00 98.06 119 VAL A O 1
ATOM 949 N N . ALA A 1 120 ? -4.388 -3.130 -25.127 1.00 97.88 120 ALA A N 1
ATOM 950 C CA . ALA A 1 120 ? -4.354 -2.972 -23.680 1.00 97.88 120 ALA A CA 1
ATOM 951 C C . ALA A 1 120 ? -5.495 -3.815 -23.080 1.00 97.88 120 ALA A C 1
ATOM 953 O O . ALA A 1 120 ? -6.658 -3.584 -23.432 1.00 97.88 120 ALA A O 1
ATOM 954 N N . PRO A 1 121 ? -5.202 -4.811 -22.224 1.00 98.06 121 PRO A N 1
ATOM 955 C CA . PRO A 1 121 ? -6.230 -5.667 -21.644 1.00 98.06 121 PRO A CA 1
ATOM 956 C C . PRO A 1 121 ? -7.286 -4.871 -20.869 1.00 98.06 121 PRO A C 1
ATOM 958 O O . PRO A 1 121 ? -6.989 -3.830 -20.285 1.00 98.06 121 PRO A O 1
ATOM 961 N N . GLY A 1 122 ? -8.512 -5.396 -20.823 1.00 97.62 122 GLY A N 1
ATOM 962 C CA . GLY A 1 122 ? -9.538 -4.880 -19.920 1.00 97.62 122 GLY A CA 1
ATOM 963 C C . GLY A 1 122 ? -9.101 -5.039 -18.462 1.00 97.62 122 GLY A C 1
ATOM 964 O O . GLY A 1 122 ? -8.561 -6.079 -18.079 1.00 97.62 122 GLY A O 1
ATOM 965 N N . LEU A 1 123 ? -9.316 -4.006 -17.651 1.00 97.81 123 LEU A N 1
ATOM 966 C CA . LEU A 1 123 ? -8.906 -3.986 -16.257 1.00 97.81 123 LEU A CA 1
ATOM 967 C C . LEU A 1 123 ? -10.031 -4.517 -15.356 1.00 97.81 123 LEU A C 1
ATOM 969 O O . LEU A 1 123 ? -11.114 -3.924 -15.357 1.00 97.81 123 LEU A O 1
ATOM 973 N N . PRO A 1 124 ? -9.795 -5.575 -14.558 1.00 98.00 124 PRO A N 1
ATOM 974 C CA . PRO A 1 124 ? -10.723 -5.977 -13.512 1.00 98.00 124 PRO A CA 1
ATOM 975 C C . PRO A 1 124 ? -10.699 -4.964 -12.364 1.00 98.00 124 PRO A C 1
ATOM 977 O O . PRO A 1 124 ? -9.648 -4.627 -11.821 1.00 98.00 124 PRO A O 1
ATOM 980 N N . PHE A 1 125 ? -11.878 -4.509 -11.961 1.00 97.94 125 PHE A N 1
ATOM 981 C CA . PHE A 1 125 ? -12.084 -3.601 -10.846 1.00 97.94 125 PHE A CA 1
ATOM 982 C C . PHE A 1 125 ? -13.023 -4.248 -9.830 1.00 97.94 125 PHE A C 1
ATOM 984 O O . PHE A 1 125 ? -14.239 -4.315 -10.030 1.00 97.94 125 PHE A O 1
ATOM 991 N N . VAL A 1 126 ? -12.439 -4.758 -8.745 1.00 97.50 126 VAL A N 1
ATOM 992 C CA . VAL A 1 126 ? -13.169 -5.418 -7.657 1.00 97.50 126 VAL A CA 1
ATOM 993 C C . VAL A 1 126 ? -13.587 -4.376 -6.621 1.00 97.50 126 VAL A C 1
ATOM 995 O O . VAL A 1 126 ? -12.728 -3.667 -6.090 1.00 97.50 126 VAL A O 1
ATOM 998 N N . PHE A 1 127 ? -14.878 -4.308 -6.298 1.00 97.00 127 PHE A N 1
ATOM 999 C CA . PHE A 1 127 ? -15.449 -3.411 -5.285 1.00 97.00 127 PHE A CA 1
ATOM 1000 C C . PHE A 1 127 ? -16.524 -4.122 -4.452 1.00 97.00 127 PHE A C 1
ATOM 1002 O O . PHE A 1 127 ? -17.069 -5.144 -4.871 1.00 97.00 127 PHE A O 1
ATOM 1009 N N . PHE A 1 128 ? -16.831 -3.597 -3.268 1.00 96.25 128 PHE A N 1
ATOM 1010 C CA . PHE A 1 128 ? -17.903 -4.097 -2.408 1.00 96.25 128 PHE A CA 1
ATOM 1011 C C . PHE A 1 128 ? -19.146 -3.211 -2.538 1.00 96.25 128 PHE A C 1
ATOM 1013 O O . PHE A 1 128 ? -19.048 -1.997 -2.413 1.00 96.25 128 PHE A O 1
ATOM 1020 N N . ASN A 1 129 ? -20.319 -3.793 -2.773 1.00 94.81 129 ASN A N 1
ATOM 1021 C CA . ASN A 1 129 ? -21.588 -3.075 -2.783 1.00 94.81 129 ASN A CA 1
ATOM 1022 C C . ASN A 1 129 ? -22.422 -3.452 -1.539 1.00 94.81 129 ASN A C 1
ATOM 1024 O O . ASN A 1 129 ? -22.952 -4.569 -1.494 1.00 94.81 129 ASN A O 1
ATOM 1028 N N . PRO A 1 130 ? -22.574 -2.542 -0.556 1.00 91.12 130 PRO A N 1
ATOM 1029 C CA . PRO A 1 130 ? -23.312 -2.817 0.678 1.00 91.12 130 PRO A CA 1
ATOM 1030 C C . PRO A 1 130 ? -24.833 -2.912 0.488 1.00 91.12 130 PRO A C 1
ATOM 1032 O O . PRO A 1 130 ? -25.515 -3.456 1.352 1.00 91.12 130 PRO A O 1
ATOM 1035 N N . GLU A 1 131 ? -25.386 -2.429 -0.631 1.00 90.19 131 GLU A N 1
ATOM 1036 C CA . GLU A 1 131 ? -26.829 -2.498 -0.910 1.00 90.19 131 GLU A CA 1
ATOM 1037 C C . GLU A 1 131 ? -27.291 -3.931 -1.231 1.00 90.19 131 GLU A C 1
ATOM 1039 O O . GLU A 1 131 ? -28.478 -4.257 -1.145 1.00 90.19 131 GLU A O 1
ATOM 1044 N N . ILE A 1 132 ? -26.355 -4.821 -1.579 1.00 88.81 132 ILE A N 1
ATOM 1045 C CA . ILE A 1 132 ? -26.648 -6.233 -1.810 1.00 88.81 132 ILE A CA 1
ATOM 1046 C C . ILE A 1 132 ? -26.824 -6.923 -0.453 1.00 88.81 132 ILE A C 1
ATOM 1048 O O . ILE A 1 132 ? -25.859 -7.240 0.236 1.00 88.81 132 ILE A O 1
ATOM 1052 N N . GLN A 1 133 ? -28.079 -7.233 -0.111 1.00 77.56 133 GLN A N 1
ATOM 1053 C CA . GLN A 1 133 ? -28.507 -7.802 1.181 1.00 77.56 133 GLN A CA 1
ATOM 1054 C C . GLN A 1 133 ? -27.848 -9.138 1.580 1.00 77.56 133 GLN A C 1
ATOM 1056 O O . GLN A 1 133 ? -28.032 -9.599 2.704 1.00 77.56 133 GLN A O 1
ATOM 1061 N N . TYR A 1 134 ? -27.081 -9.775 0.693 1.00 78.44 134 TYR A N 1
ATOM 1062 C CA . TYR A 1 134 ? -26.306 -10.975 0.998 1.00 78.44 134 TYR A CA 1
ATOM 1063 C C . TYR A 1 134 ? -24.819 -10.603 1.129 1.00 78.44 134 TYR A C 1
ATOM 1065 O O . TYR A 1 134 ? -24.139 -10.530 0.105 1.00 78.44 134 TYR A O 1
ATOM 1073 N N . PRO A 1 135 ? -24.266 -10.447 2.352 1.00 60.16 135 PRO A N 1
ATOM 1074 C CA . PRO A 1 135 ? -22.904 -9.935 2.567 1.00 60.16 135 PRO A CA 1
ATOM 1075 C C . PRO A 1 135 ? -21.819 -10.754 1.857 1.00 60.16 135 PRO A C 1
ATOM 1077 O O . PRO A 1 135 ? -20.843 -10.210 1.355 1.00 60.16 135 PRO A O 1
ATOM 1080 N N . ARG A 1 136 ? -22.028 -12.073 1.729 1.00 66.38 136 ARG A N 1
ATOM 1081 C CA . ARG A 1 136 ? -21.122 -12.990 1.011 1.00 66.38 136 ARG A CA 1
ATOM 1082 C C . ARG A 1 136 ? -21.121 -12.802 -0.515 1.00 66.38 136 ARG A C 1
ATOM 1084 O O . ARG A 1 136 ? -20.311 -13.422 -1.190 1.00 66.38 136 ARG A O 1
ATOM 1091 N N . LYS A 1 137 ? -22.044 -12.000 -1.055 1.00 76.31 137 LYS A N 1
ATOM 1092 C CA . LYS A 1 137 ? -22.198 -11.676 -2.484 1.00 76.31 137 LYS A CA 1
ATOM 1093 C C . LYS A 1 137 ? -22.069 -10.174 -2.767 1.00 76.31 137 LYS A C 1
ATOM 1095 O O . LYS A 1 137 ? -22.385 -9.745 -3.870 1.00 76.31 137 LYS A O 1
ATOM 1100 N N . GLY A 1 138 ? -21.633 -9.377 -1.787 1.00 90.50 138 GLY A N 1
ATOM 1101 C CA . GLY A 1 138 ? -21.466 -7.934 -1.970 1.00 90.50 138 GLY A CA 1
ATOM 1102 C C . GLY A 1 138 ? -20.291 -7.573 -2.883 1.00 90.50 138 GLY A C 1
ATOM 1103 O O . GLY A 1 138 ? -20.293 -6.497 -3.472 1.00 90.50 138 GLY A O 1
ATOM 1104 N N . PHE A 1 139 ? -19.308 -8.464 -3.047 1.00 95.00 139 PHE A N 1
ATOM 1105 C CA . PHE A 1 139 ? -18.196 -8.249 -3.972 1.00 95.00 139 PHE A CA 1
ATOM 1106 C C . PHE A 1 139 ? -18.643 -8.366 -5.427 1.00 95.00 139 PHE A C 1
ATOM 1108 O O . PHE A 1 139 ? -19.186 -9.387 -5.848 1.00 95.00 139 PHE A O 1
ATOM 1115 N N . GLN A 1 140 ? -18.363 -7.322 -6.198 1.00 95.12 140 GLN A N 1
ATOM 1116 C CA . GLN A 1 140 ? -18.609 -7.251 -7.629 1.00 95.12 140 GLN A CA 1
ATOM 1117 C C . GLN A 1 140 ? -17.303 -6.986 -8.369 1.00 95.12 140 GLN A C 1
ATOM 1119 O O . GLN A 1 140 ? -16.400 -6.328 -7.849 1.00 95.12 140 GLN A O 1
ATOM 1124 N N . VAL A 1 141 ? -17.218 -7.499 -9.595 1.00 96.81 141 VAL A N 1
ATOM 1125 C CA . VAL A 1 141 ? -16.096 -7.255 -10.501 1.00 96.81 141 VAL A CA 1
ATOM 1126 C C . VAL A 1 141 ? -16.644 -6.584 -11.747 1.00 96.81 141 VAL A C 1
ATOM 1128 O O . VAL A 1 141 ? -17.439 -7.178 -12.473 1.00 96.81 141 VAL A O 1
ATOM 1131 N N . ALA A 1 142 ? -16.226 -5.348 -11.987 1.00 97.38 142 ALA A N 1
ATOM 1132 C CA . ALA A 1 142 ? -16.467 -4.666 -13.249 1.00 97.38 142 ALA A CA 1
ATOM 1133 C C . ALA A 1 142 ? -15.203 -4.736 -14.107 1.00 97.38 142 ALA A C 1
ATOM 1135 O O . ALA A 1 142 ? -14.100 -4.609 -13.585 1.00 97.38 142 ALA A O 1
ATOM 1136 N N . TYR A 1 143 ? -15.357 -4.927 -15.412 1.00 98.12 143 TYR A N 1
ATOM 1137 C CA . TYR A 1 143 ? -14.241 -4.921 -16.354 1.00 98.12 143 TYR A CA 1
ATOM 1138 C C . TYR A 1 143 ? -14.318 -3.667 -17.213 1.00 98.12 143 TYR A C 1
ATOM 1140 O O . TYR A 1 143 ? -15.404 -3.286 -17.649 1.00 98.12 143 TYR A O 1
ATOM 1148 N N . THR A 1 144 ? -13.178 -3.027 -17.459 1.00 98.44 144 THR A N 1
ATOM 1149 C CA . THR A 1 144 ? -13.097 -2.006 -18.509 1.00 98.44 144 THR A CA 1
ATOM 1150 C C . THR A 1 144 ? -13.019 -2.669 -19.878 1.00 98.44 144 THR A C 1
ATOM 1152 O O . THR A 1 144 ? -12.530 -3.795 -20.007 1.00 98.44 144 THR A O 1
ATOM 1155 N N . ASP A 1 145 ? -13.428 -1.943 -20.913 1.00 98.38 145 ASP A N 1
ATOM 1156 C CA . ASP A 1 145 ? -13.262 -2.411 -22.285 1.00 98.38 145 ASP A CA 1
ATOM 1157 C C . ASP A 1 145 ? -11.768 -2.501 -22.658 1.00 98.38 145 ASP A C 1
ATOM 1159 O O . ASP A 1 145 ? -10.978 -1.639 -22.248 1.00 98.38 145 ASP A O 1
ATOM 1163 N N . PRO A 1 146 ? -11.349 -3.532 -23.416 1.00 98.38 146 PRO A N 1
ATOM 1164 C CA . PRO A 1 146 ? -10.010 -3.590 -23.989 1.00 98.38 146 PRO A CA 1
ATOM 1165 C C . PRO A 1 146 ? -9.780 -2.431 -24.963 1.00 98.38 146 PRO A C 1
ATOM 1167 O O . PRO A 1 146 ? -10.659 -2.096 -25.758 1.00 98.38 146 PRO A O 1
ATOM 1170 N N . ILE A 1 147 ? -8.581 -1.850 -24.945 1.00 98.50 147 ILE A N 1
ATOM 1171 C CA . ILE A 1 147 ? -8.251 -0.693 -25.787 1.00 98.50 147 ILE A CA 1
ATOM 1172 C C . ILE A 1 147 ? -7.336 -1.152 -26.925 1.00 98.50 147 ILE A C 1
ATOM 1174 O O . ILE A 1 147 ? -6.232 -1.624 -26.642 1.00 98.50 147 ILE A O 1
ATOM 1178 N N . PRO A 1 148 ? -7.745 -1.033 -28.200 1.00 98.44 148 PRO A N 1
ATOM 1179 C CA . PRO A 1 148 ? -6.886 -1.393 -29.320 1.00 98.44 148 PRO A CA 1
ATOM 1180 C C . PRO A 1 148 ? -5.685 -0.445 -29.399 1.00 98.44 148 PRO A C 1
ATOM 1182 O O . PRO A 1 148 ? -5.832 0.776 -29.330 1.00 98.44 148 PRO A O 1
ATOM 1185 N N . LEU A 1 149 ? -4.497 -1.021 -29.566 1.00 98.12 149 LEU A N 1
ATOM 1186 C CA . LEU A 1 149 ? -3.233 -0.313 -29.723 1.00 98.12 149 LEU A CA 1
ATOM 1187 C C . LEU A 1 149 ? -2.604 -0.678 -31.070 1.00 98.12 149 LEU A C 1
ATOM 1189 O O . LEU A 1 149 ? -2.674 -1.816 -31.524 1.00 98.12 149 LEU A O 1
ATOM 1193 N N . THR A 1 150 ? -1.961 0.291 -31.712 1.00 98.06 150 THR A N 1
ATOM 1194 C CA . THR A 1 150 ? -1.114 0.062 -32.887 1.00 98.06 150 THR A CA 1
ATOM 1195 C C . THR A 1 150 ? 0.326 0.315 -32.482 1.00 98.06 150 THR A C 1
ATOM 1197 O O . THR A 1 150 ? 0.754 1.470 -32.425 1.00 98.06 150 THR A O 1
ATOM 1200 N N . VAL A 1 151 ? 1.062 -0.755 -32.178 1.00 97.75 151 VAL A N 1
ATOM 1201 C CA . VAL A 1 151 ? 2.477 -0.654 -31.818 1.00 97.75 151 VAL A CA 1
ATOM 1202 C C . VAL A 1 151 ? 3.323 -0.780 -33.079 1.00 97.75 151 VAL A C 1
ATOM 1204 O O . VAL A 1 151 ? 3.248 -1.772 -33.799 1.00 97.75 151 VAL A O 1
ATOM 1207 N N . ARG A 1 152 ? 4.098 0.257 -33.386 1.00 96.62 152 ARG A N 1
ATOM 1208 C CA . ARG A 1 152 ? 5.065 0.248 -34.483 1.00 96.62 152 ARG A CA 1
ATOM 1209 C C . ARG A 1 152 ? 6.391 -0.322 -33.984 1.00 96.62 152 ARG A C 1
ATOM 1211 O O . 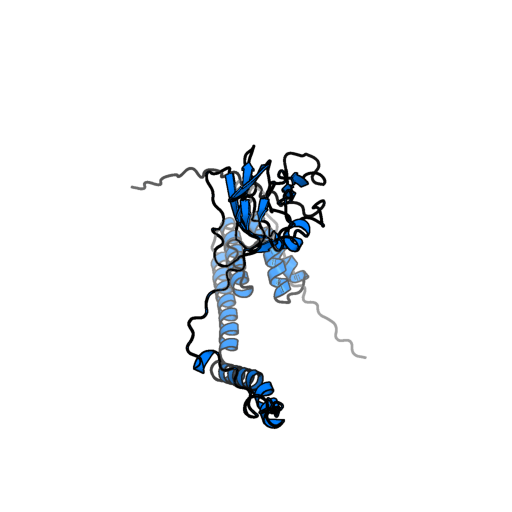ARG A 1 152 ? 6.754 -0.050 -32.839 1.00 96.62 152 ARG A O 1
ATOM 1218 N N . PRO A 1 153 ? 7.136 -1.071 -34.809 1.00 94.50 153 PRO A N 1
ATOM 1219 C CA . PRO A 1 153 ? 8.509 -1.426 -34.482 1.00 94.50 153 PRO A CA 1
ATOM 1220 C C . PRO A 1 153 ? 9.305 -0.167 -34.134 1.00 94.50 153 PRO A C 1
ATOM 1222 O O . PRO A 1 153 ? 9.165 0.855 -34.804 1.00 94.50 153 PRO A O 1
ATOM 1225 N N . HIS A 1 154 ? 10.105 -0.234 -33.075 1.00 89.12 154 HIS A N 1
ATOM 1226 C CA . HIS A 1 154 ? 10.972 0.876 -32.708 1.00 89.12 154 HIS A CA 1
ATOM 1227 C C . HIS A 1 154 ? 12.067 1.022 -33.767 1.00 89.12 154 HIS A C 1
ATOM 1229 O O . HIS A 1 154 ? 12.848 0.090 -33.988 1.00 89.12 154 HIS A O 1
ATOM 1235 N N . GLU A 1 155 ? 12.117 2.170 -34.441 1.00 84.75 155 GLU A N 1
ATOM 1236 C CA . GLU A 1 155 ? 13.207 2.461 -35.364 1.00 84.75 155 GLU A CA 1
ATOM 1237 C C . GLU A 1 155 ? 14.464 2.753 -34.548 1.00 84.75 155 GLU A C 1
ATOM 1239 O O . GLU A 1 155 ? 14.620 3.808 -33.935 1.00 84.75 155 GLU A O 1
ATOM 1244 N N . VAL A 1 156 ? 15.385 1.790 -34.541 1.00 80.94 156 VAL A N 1
ATOM 1245 C CA . VAL A 1 156 ? 16.727 2.008 -34.011 1.00 80.94 156 VAL A CA 1
ATOM 1246 C C . VAL A 1 156 ? 17.452 2.915 -34.996 1.00 80.94 156 VAL A C 1
ATOM 1248 O O . VAL A 1 156 ? 18.083 2.450 -35.945 1.00 80.94 156 VAL A O 1
ATOM 1251 N N . TYR A 1 157 ? 17.346 4.226 -34.788 1.00 78.75 157 TYR A N 1
ATOM 1252 C CA . TYR A 1 157 ? 18.211 5.168 -35.478 1.00 78.75 157 TYR A CA 1
ATOM 1253 C C . TYR A 1 157 ? 19.643 4.880 -35.028 1.00 78.75 157 TYR A C 1
ATOM 1255 O O . TYR A 1 157 ? 19.926 4.964 -33.827 1.00 78.75 157 TYR A O 1
ATOM 1263 N N . PRO A 1 158 ? 20.565 4.531 -35.941 1.00 80.25 158 PRO A N 1
ATOM 1264 C CA . PRO A 1 158 ? 21.968 4.499 -35.591 1.00 80.25 158 PRO A CA 1
ATOM 1265 C C . PRO A 1 158 ? 22.345 5.935 -35.246 1.00 80.25 158 PRO A C 1
ATOM 1267 O O . PRO A 1 158 ? 22.506 6.767 -36.135 1.00 80.25 158 PRO A O 1
ATOM 1270 N N . VAL A 1 159 ? 22.419 6.246 -33.952 1.00 80.25 159 VAL A N 1
ATOM 1271 C CA . VAL A 1 159 ? 22.979 7.508 -33.480 1.00 80.25 159 VAL A CA 1
ATOM 1272 C C . VAL A 1 159 ? 24.408 7.528 -34.015 1.00 80.25 159 VAL A C 1
ATOM 1274 O O . VAL A 1 159 ? 25.196 6.664 -33.614 1.00 80.25 159 VAL A O 1
ATOM 1277 N N . PRO A 1 160 ? 24.759 8.439 -34.942 1.00 78.44 160 PRO A N 1
ATOM 1278 C CA . PRO A 1 160 ? 26.133 8.570 -35.381 1.00 78.44 160 PRO A CA 1
ATOM 1279 C C . PRO A 1 160 ? 26.910 9.026 -34.152 1.00 78.44 160 PRO A C 1
ATOM 1281 O O . PRO A 1 160 ? 26.777 10.164 -33.701 1.00 78.44 160 PRO A O 1
ATOM 1284 N N . LEU A 1 161 ? 27.645 8.104 -33.539 1.00 75.94 161 LEU A N 1
ATOM 1285 C CA . LEU A 1 161 ? 28.568 8.437 -32.473 1.00 75.94 161 LEU A CA 1
ATOM 1286 C C . LEU A 1 161 ? 29.719 9.188 -33.136 1.00 75.94 161 LEU A C 1
ATOM 1288 O O . LEU A 1 161 ? 30.690 8.576 -33.571 1.00 75.94 161 LEU A O 1
ATOM 1292 N N . ASP A 1 162 ? 29.597 10.512 -33.224 1.00 79.81 162 ASP A N 1
ATOM 1293 C CA . ASP A 1 162 ? 30.698 11.418 -33.565 1.00 79.81 162 ASP A CA 1
ATOM 1294 C C . ASP A 1 162 ? 31.618 11.549 -32.339 1.00 79.81 162 ASP A C 1
ATOM 1296 O O . ASP A 1 162 ? 31.797 12.604 -31.730 1.00 79.81 162 ASP A O 1
ATOM 1300 N N . ALA A 1 163 ? 32.091 10.395 -31.871 1.00 78.62 163 ALA A N 1
ATOM 1301 C CA . ALA A 1 163 ? 33.019 10.279 -30.771 1.00 78.62 163 ALA A CA 1
ATOM 1302 C C . ALA A 1 163 ? 34.422 10.150 -31.374 1.00 78.62 163 A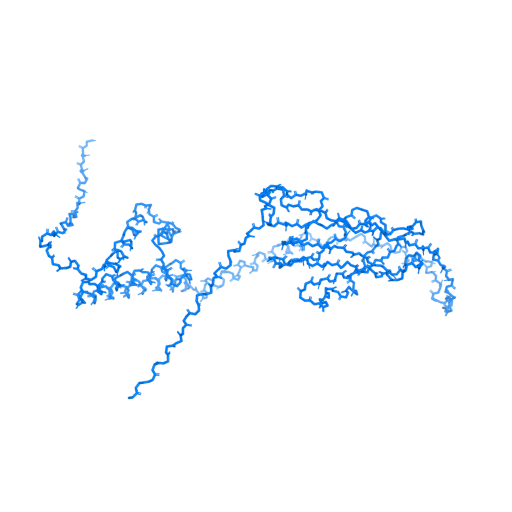LA A C 1
ATOM 1304 O O . ALA A 1 163 ? 34.629 9.303 -32.245 1.00 78.62 163 ALA A O 1
ATOM 1305 N N . PRO A 1 164 ? 35.399 10.957 -30.928 1.00 82.38 164 PRO A N 1
ATOM 1306 C CA . PRO A 1 164 ? 36.770 10.834 -31.401 1.00 82.38 164 PRO A CA 1
ATOM 1307 C C . PRO A 1 164 ? 37.293 9.408 -31.171 1.00 82.38 164 PRO A C 1
ATOM 1309 O O . PRO A 1 164 ? 36.970 8.770 -30.166 1.00 82.38 164 PRO A O 1
ATOM 1312 N N . ASP A 1 165 ? 38.125 8.912 -32.093 1.00 76.12 165 ASP A N 1
ATOM 1313 C CA . ASP A 1 165 ? 38.610 7.520 -32.123 1.00 76.12 165 ASP A CA 1
ATOM 1314 C C . ASP A 1 165 ? 39.247 7.047 -30.804 1.00 76.12 165 ASP A C 1
ATOM 1316 O O . ASP A 1 165 ? 39.326 5.850 -30.536 1.00 76.12 165 ASP A O 1
ATOM 1320 N N . ASN A 1 166 ? 39.699 7.968 -29.947 1.00 77.69 166 ASN A N 1
ATOM 1321 C CA . ASN A 1 166 ? 40.229 7.650 -28.624 1.00 77.69 166 ASN A CA 1
ATOM 1322 C C . ASN A 1 166 ? 39.160 7.174 -27.618 1.00 77.69 166 ASN A C 1
ATOM 1324 O O . ASN A 1 166 ? 39.518 6.433 -26.706 1.00 77.69 166 ASN A O 1
ATOM 1328 N N . LEU A 1 167 ? 37.886 7.557 -27.777 1.00 68.38 167 LEU A N 1
ATOM 1329 C CA . LEU A 1 167 ? 36.755 7.105 -26.951 1.00 68.38 167 LEU A CA 1
ATOM 1330 C C . LEU A 1 167 ? 36.120 5.809 -27.471 1.00 68.38 167 LEU A C 1
ATOM 1332 O O . LEU A 1 167 ? 35.599 5.028 -26.680 1.00 68.38 167 LEU A O 1
ATOM 1336 N N . LEU A 1 168 ? 36.199 5.560 -28.781 1.00 67.69 168 LEU A N 1
ATOM 1337 C CA . LEU A 1 168 ? 35.747 4.310 -29.412 1.00 67.69 168 LEU A CA 1
ATOM 1338 C C . LEU A 1 168 ? 36.824 3.216 -29.404 1.00 67.69 168 LEU A C 1
ATOM 1340 O O . LEU A 1 168 ? 36.573 2.076 -29.803 1.00 67.69 168 LEU A O 1
ATOM 1344 N N . ARG A 1 169 ? 38.031 3.533 -28.920 1.00 68.56 169 ARG A N 1
ATOM 1345 C CA . ARG A 1 169 ? 39.090 2.553 -28.705 1.00 68.56 169 ARG A CA 1
ATOM 1346 C C . ARG A 1 169 ? 38.713 1.691 -27.507 1.00 68.56 169 ARG A C 1
ATOM 1348 O O . ARG A 1 169 ? 39.048 2.013 -26.368 1.00 68.56 169 ARG A O 1
ATOM 1355 N N . PHE A 1 170 ? 38.032 0.575 -27.767 1.00 64.00 170 PHE A N 1
ATOM 1356 C CA . PHE A 1 170 ? 37.938 -0.515 -26.802 1.00 64.00 170 PHE A CA 1
ATOM 1357 C C . PHE A 1 170 ? 39.348 -0.759 -26.272 1.00 64.00 170 PHE A C 1
ATOM 1359 O O . PHE A 1 170 ? 40.266 -1.029 -27.050 1.00 64.00 170 PHE A O 1
ATOM 1366 N N . ALA A 1 171 ? 39.556 -0.578 -24.969 1.00 61.38 171 ALA A N 1
ATOM 1367 C CA . ALA A 1 171 ? 40.833 -0.894 -24.363 1.00 61.38 171 ALA A CA 1
ATOM 1368 C C . ALA A 1 171 ? 41.038 -2.412 -24.522 1.00 61.38 171 ALA A C 1
ATOM 1370 O O . ALA A 1 171 ? 40.545 -3.235 -23.772 1.00 61.38 171 ALA A O 1
ATOM 1371 N N . THR A 1 172 ? 41.710 -2.831 -25.581 1.00 58.84 172 THR A N 1
ATOM 1372 C CA . THR A 1 172 ? 42.111 -4.220 -25.783 1.00 58.84 172 THR A CA 1
ATOM 1373 C C . THR A 1 172 ? 43.539 -4.310 -25.292 1.00 58.84 172 THR A C 1
ATOM 1375 O O . THR A 1 172 ? 44.482 -4.000 -26.015 1.00 58.84 172 THR A O 1
ATOM 1378 N N . GLY A 1 173 ? 43.701 -4.641 -24.014 1.00 66.62 173 GLY A N 1
ATOM 1379 C CA . GLY A 1 173 ? 45.008 -4.745 -23.383 1.00 66.62 173 GLY A CA 1
ATOM 1380 C C . GLY A 1 173 ? 44.958 -5.588 -22.118 1.00 66.62 173 GLY A C 1
ATOM 1381 O O . GLY A 1 173 ? 43.922 -5.686 -21.462 1.00 66.62 173 GLY A O 1
ATOM 1382 N N . ALA A 1 174 ? 46.104 -6.163 -21.749 1.00 60.00 174 ALA A N 1
ATOM 1383 C CA . ALA A 1 174 ? 46.273 -6.973 -20.542 1.00 60.00 174 ALA A CA 1
ATOM 1384 C C . ALA A 1 174 ? 45.842 -6.254 -19.243 1.00 60.00 174 ALA A C 1
ATOM 1386 O O . ALA A 1 174 ? 45.601 -6.915 -18.242 1.00 60.00 174 ALA A O 1
ATOM 1387 N N . GLY A 1 175 ? 45.682 -4.924 -19.265 1.00 58.88 175 GLY A N 1
ATOM 1388 C CA . GLY A 1 175 ? 45.118 -4.130 -18.169 1.00 58.88 175 GLY A CA 1
ATOM 1389 C C . GLY A 1 175 ? 43.618 -4.336 -17.911 1.00 58.88 175 GLY A C 1
ATOM 1390 O O . GLY A 1 175 ? 43.177 -4.072 -16.803 1.00 58.88 175 GLY A O 1
ATOM 1391 N N . LEU A 1 176 ? 42.842 -4.856 -18.873 1.00 58.09 176 LEU A N 1
ATOM 1392 C CA . LEU A 1 176 ? 41.456 -5.309 -18.643 1.00 58.09 176 LEU A CA 1
ATOM 1393 C C . LEU A 1 176 ? 41.366 -6.798 -18.286 1.00 58.09 176 LEU A C 1
ATOM 1395 O O . LEU A 1 176 ? 40.368 -7.238 -17.726 1.00 58.09 176 LEU A O 1
ATOM 1399 N N . LEU A 1 177 ? 42.439 -7.552 -18.548 1.00 56.12 177 LEU A N 1
ATOM 1400 C CA . LEU A 1 177 ? 42.681 -8.879 -17.975 1.00 56.12 177 LEU A CA 1
ATOM 1401 C C . LEU A 1 177 ? 43.418 -8.806 -16.635 1.00 56.12 177 LEU A C 1
ATOM 1403 O O . LEU A 1 177 ? 43.737 -9.863 -16.081 1.00 56.12 177 LEU A O 1
ATOM 1407 N N . ALA A 1 178 ? 43.680 -7.601 -16.104 1.00 56.69 178 ALA A N 1
ATOM 1408 C CA . ALA A 1 178 ? 44.019 -7.416 -14.703 1.00 56.69 178 ALA A CA 1
ATOM 1409 C C . ALA A 1 178 ? 42.788 -7.867 -13.926 1.00 56.69 178 ALA A C 1
ATOM 1411 O O . ALA A 1 178 ? 41.847 -7.110 -13.695 1.00 56.69 178 ALA A O 1
ATOM 1412 N N . HIS A 1 179 ? 42.776 -9.173 -13.672 1.00 55.78 179 HIS A N 1
ATOM 1413 C CA . HIS A 1 179 ? 41.743 -9.896 -12.979 1.00 55.78 179 HIS A CA 1
ATOM 1414 C C . HIS A 1 179 ? 41.327 -9.044 -11.796 1.00 55.78 179 HIS A C 1
ATOM 1416 O O . HIS A 1 179 ? 42.192 -8.569 -11.053 1.00 55.78 179 HIS A O 1
ATOM 1422 N N . GLN A 1 180 ? 40.014 -8.879 -11.625 1.00 53.22 180 GLN A N 1
ATOM 1423 C CA . GLN A 1 180 ? 39.452 -8.664 -10.304 1.00 53.22 180 GLN A CA 1
ATOM 1424 C C . GLN A 1 180 ? 40.254 -9.548 -9.356 1.00 53.22 180 GLN A C 1
ATOM 1426 O O . GLN A 1 180 ? 40.169 -10.776 -9.450 1.00 53.22 180 GLN A O 1
ATOM 1431 N N . GLN A 1 181 ? 41.132 -8.945 -8.546 1.00 58.84 181 GLN A N 1
ATOM 1432 C CA . GLN A 1 181 ? 41.839 -9.724 -7.552 1.00 58.84 181 GLN A CA 1
ATOM 1433 C C . GLN A 1 181 ? 40.729 -10.394 -6.751 1.00 58.84 181 GLN A C 1
ATOM 1435 O O . GLN A 1 181 ? 39.826 -9.676 -6.305 1.00 58.84 181 GLN A O 1
ATOM 1440 N N . PRO A 1 182 ? 40.714 -11.738 -6.660 1.00 65.25 182 PRO A N 1
ATOM 1441 C CA . PRO A 1 182 ? 39.701 -12.427 -5.885 1.00 65.25 182 PRO A CA 1
ATOM 1442 C C . PRO A 1 182 ? 39.709 -11.750 -4.529 1.00 65.25 182 PRO A C 1
ATOM 1444 O O . PRO A 1 182 ? 40.774 -11.660 -3.916 1.00 65.25 182 PRO A O 1
ATOM 1447 N N . TRP A 1 183 ? 38.569 -11.158 -4.157 1.00 76.69 183 TRP A N 1
ATOM 1448 C CA . TRP A 1 183 ? 38.433 -10.380 -2.934 1.00 76.69 183 TRP A CA 1
ATOM 1449 C C . TRP A 1 183 ? 39.102 -11.188 -1.829 1.00 76.69 183 TRP A C 1
ATOM 1451 O O . TRP A 1 183 ? 38.610 -12.256 -1.465 1.00 76.69 183 TRP A O 1
ATOM 1461 N N . ALA A 1 184 ? 40.250 -10.725 -1.337 1.00 80.88 184 ALA A N 1
ATOM 1462 C CA . ALA A 1 184 ? 40.894 -11.356 -0.204 1.00 80.88 184 ALA A CA 1
ATOM 1463 C C . ALA A 1 184 ? 40.045 -10.942 0.997 1.00 80.88 184 ALA A C 1
ATOM 1465 O O . ALA A 1 184 ? 40.033 -9.749 1.325 1.00 80.88 184 ALA A O 1
ATOM 1466 N N . PRO A 1 185 ? 39.243 -11.849 1.596 1.00 80.75 185 PRO A N 1
ATOM 1467 C CA . PRO A 1 185 ? 38.414 -11.462 2.718 1.00 80.75 185 PRO A CA 1
ATOM 1468 C C . PRO A 1 185 ? 39.338 -10.860 3.775 1.00 80.75 185 PRO A C 1
ATOM 1470 O O . PRO A 1 185 ? 40.426 -11.400 4.012 1.00 80.75 185 PRO A O 1
ATOM 1473 N N . PRO A 1 186 ? 38.958 -9.721 4.374 1.00 84.56 186 PRO A N 1
ATOM 1474 C CA . PRO A 1 186 ? 39.746 -9.162 5.456 1.00 84.56 186 PRO A CA 1
ATOM 1475 C C . PRO A 1 186 ? 39.937 -10.260 6.509 1.00 84.56 186 PRO A C 1
ATOM 1477 O O . PRO A 1 186 ? 39.028 -11.063 6.733 1.00 84.56 186 PRO A O 1
ATOM 1480 N N . GLY A 1 187 ? 41.138 -10.352 7.091 1.00 93.19 187 GLY A N 1
ATOM 1481 C CA . GLY A 1 187 ? 41.500 -11.476 7.960 1.00 93.19 187 GLY A CA 1
ATOM 1482 C C . GLY A 1 187 ? 40.429 -11.754 9.019 1.00 93.19 187 GLY A C 1
ATOM 1483 O O . GLY A 1 187 ? 39.761 -10.830 9.477 1.00 93.19 187 GLY A O 1
ATOM 1484 N N . VAL A 1 188 ? 40.266 -13.018 9.423 1.00 93.94 188 VAL A N 1
ATOM 1485 C CA . VAL A 1 188 ? 39.186 -13.491 10.321 1.00 93.94 188 VAL A CA 1
ATOM 1486 C C . VAL A 1 188 ? 38.939 -12.602 11.549 1.00 93.94 188 VAL A C 1
ATOM 1488 O O . VAL A 1 188 ? 37.797 -12.430 11.966 1.00 93.94 188 VAL A O 1
ATOM 1491 N N . TRP A 1 189 ? 39.982 -11.962 12.081 1.00 95.06 189 TRP A N 1
ATOM 1492 C CA . TRP A 1 189 ? 39.891 -10.996 13.176 1.00 95.06 189 TRP A CA 1
ATOM 1493 C C . TRP A 1 189 ? 39.131 -9.715 12.827 1.00 95.06 189 TRP A C 1
ATOM 1495 O O . TRP A 1 189 ? 38.358 -9.231 13.646 1.00 95.06 189 TRP A O 1
ATOM 1505 N N . VAL A 1 190 ? 39.311 -9.178 11.621 1.00 94.81 190 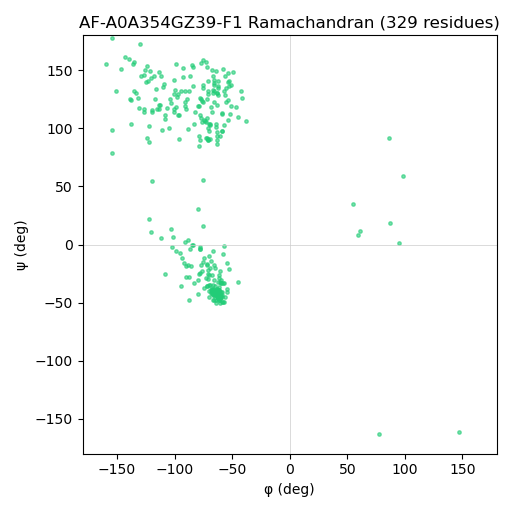VAL A N 1
ATOM 1506 C CA . VAL A 1 190 ? 38.571 -8.005 11.138 1.00 94.81 190 VAL A CA 1
ATOM 1507 C C . VAL A 1 190 ? 37.098 -8.354 10.966 1.00 94.81 190 VAL A C 1
ATOM 1509 O O . VAL A 1 190 ? 36.245 -7.573 11.372 1.00 94.81 190 VAL A O 1
ATOM 1512 N N . MET A 1 191 ? 36.783 -9.541 10.437 1.00 94.81 191 MET A N 1
ATOM 1513 C CA . MET A 1 191 ? 35.394 -10.000 10.347 1.00 94.81 191 MET A CA 1
ATOM 1514 C C . MET A 1 191 ? 34.765 -10.207 11.729 1.00 94.81 191 MET A C 1
ATOM 1516 O O . MET A 1 191 ? 33.638 -9.771 11.954 1.00 94.81 191 MET A O 1
ATOM 1520 N N . ALA A 1 192 ? 35.496 -10.807 12.672 1.00 95.31 192 ALA A N 1
ATOM 1521 C CA . ALA A 1 192 ? 35.037 -10.961 14.050 1.00 95.31 192 ALA A CA 1
ATOM 1522 C C . ALA A 1 192 ? 34.795 -9.600 14.723 1.00 95.31 192 ALA A C 1
ATOM 1524 O O . ALA A 1 192 ? 33.764 -9.409 15.365 1.00 95.31 192 ALA A O 1
ATOM 1525 N N . LEU A 1 193 ? 35.701 -8.635 14.529 1.00 96.56 193 LEU A N 1
ATOM 1526 C CA . LEU A 1 193 ? 35.552 -7.270 15.031 1.00 96.56 193 LEU A CA 1
ATOM 1527 C C . LEU A 1 193 ? 34.331 -6.580 14.409 1.00 96.56 193 LEU A C 1
ATOM 1529 O O . LEU A 1 193 ? 33.538 -5.990 15.133 1.00 96.56 193 LEU A O 1
ATOM 1533 N N . LEU A 1 194 ? 34.149 -6.690 13.091 1.00 95.81 194 LEU A N 1
ATOM 1534 C CA . LEU A 1 194 ? 33.019 -6.101 12.370 1.00 95.81 194 LEU A CA 1
ATOM 1535 C C . LEU A 1 194 ? 31.678 -6.673 12.856 1.00 95.81 194 LEU A C 1
ATOM 1537 O O . LEU A 1 194 ? 30.714 -5.927 13.014 1.00 95.81 194 LEU A O 1
ATOM 1541 N N . LEU A 1 195 ? 31.626 -7.978 13.138 1.00 96.31 195 LEU A N 1
ATOM 1542 C CA . LEU A 1 195 ? 30.426 -8.661 13.622 1.00 96.31 195 LEU A CA 1
ATOM 1543 C C . LEU A 1 195 ? 30.123 -8.346 15.099 1.00 96.31 195 LEU A C 1
ATOM 1545 O O . LEU A 1 195 ? 28.962 -8.212 15.480 1.00 96.31 195 LEU A O 1
ATOM 1549 N N . LEU A 1 196 ? 31.157 -8.218 15.938 1.00 97.31 196 LEU A N 1
ATOM 1550 C CA . LEU A 1 196 ? 31.015 -7.993 17.382 1.00 97.31 196 LEU A CA 1
ATOM 1551 C C . LEU A 1 196 ? 30.958 -6.512 17.776 1.00 97.31 196 LEU A C 1
ATOM 1553 O O . LEU A 1 196 ? 30.484 -6.203 18.872 1.00 97.31 196 LEU A O 1
ATOM 1557 N N . ALA A 1 197 ? 31.398 -5.585 16.924 1.00 96.62 197 ALA A N 1
ATOM 1558 C CA . ALA A 1 197 ? 31.410 -4.157 17.237 1.00 96.62 197 ALA A CA 1
ATOM 1559 C C . ALA A 1 197 ? 30.002 -3.585 17.512 1.00 96.62 197 ALA A C 1
ATOM 1561 O O . ALA A 1 197 ? 29.833 -2.951 18.554 1.00 96.62 197 ALA A O 1
ATOM 1562 N N . PRO A 1 198 ? 28.960 -3.839 16.692 1.00 97.19 198 PRO A N 1
ATOM 1563 C CA . PRO A 1 198 ? 27.621 -3.317 16.973 1.00 97.19 198 PRO A CA 1
ATOM 1564 C C . PRO A 1 198 ? 27.012 -3.804 18.305 1.00 97.19 198 PRO A C 1
ATOM 1566 O O . PRO A 1 198 ? 26.589 -2.957 19.099 1.00 97.19 198 PRO A O 1
ATOM 1569 N N . PRO A 1 199 ? 26.981 -5.120 18.624 1.00 97.38 199 PRO A N 1
ATOM 1570 C CA . PRO A 1 199 ? 26.397 -5.576 19.883 1.00 97.38 199 PRO A CA 1
ATOM 1571 C C . PRO A 1 199 ? 27.234 -5.162 21.098 1.00 97.38 199 PRO A C 1
ATOM 1573 O O . PRO A 1 199 ? 26.661 -4.830 22.135 1.00 97.38 199 PRO A O 1
ATOM 1576 N N . SER A 1 200 ? 28.567 -5.121 20.986 1.00 96.75 200 SER A N 1
ATOM 1577 C CA . SER A 1 200 ? 29.430 -4.666 22.085 1.00 96.75 200 SER A CA 1
ATOM 1578 C C . SER A 1 200 ? 29.274 -3.172 22.364 1.00 96.75 200 SER A C 1
ATOM 1580 O O . SER A 1 200 ? 29.172 -2.789 23.529 1.00 96.75 200 SER A O 1
ATOM 1582 N N . LEU A 1 201 ? 29.155 -2.337 21.326 1.00 97.44 201 LEU A N 1
ATOM 1583 C CA . LEU A 1 201 ? 28.866 -0.912 21.476 1.00 97.44 201 LEU A CA 1
ATOM 1584 C C . LEU A 1 201 ? 27.485 -0.690 22.109 1.00 97.44 201 LEU A C 1
ATOM 1586 O O . LEU A 1 201 ? 27.357 0.113 23.032 1.00 97.44 201 LEU A O 1
ATOM 1590 N N . CYS A 1 202 ? 26.468 -1.444 21.678 1.00 96.19 202 CYS A N 1
ATOM 1591 C CA . CYS A 1 202 ? 25.127 -1.383 22.262 1.00 96.19 202 CYS A CA 1
ATOM 1592 C C . CYS A 1 202 ? 25.124 -1.804 23.740 1.00 96.19 202 CYS A C 1
ATOM 1594 O O . CYS A 1 202 ? 24.515 -1.137 24.578 1.00 96.19 202 CYS A O 1
ATOM 1596 N N . ALA A 1 203 ? 25.825 -2.888 24.083 1.00 96.25 203 ALA A N 1
ATOM 1597 C CA . ALA A 1 203 ? 25.951 -3.348 25.461 1.00 96.25 203 ALA A CA 1
ATOM 1598 C C . ALA A 1 203 ? 26.700 -2.321 26.322 1.00 96.25 203 ALA A C 1
ATOM 1600 O O . ALA A 1 203 ? 26.217 -1.953 27.392 1.00 96.25 203 ALA A O 1
ATOM 1601 N N . ALA A 1 204 ? 27.837 -1.808 25.844 1.00 97.00 204 ALA A N 1
ATOM 1602 C CA . ALA A 1 204 ? 28.614 -0.783 26.535 1.00 97.00 204 ALA A CA 1
ATOM 1603 C C . ALA A 1 204 ? 27.782 0.483 26.780 1.00 97.00 204 ALA A C 1
ATOM 1605 O O . ALA A 1 204 ? 27.776 1.002 27.896 1.00 97.00 204 ALA A O 1
ATOM 1606 N N . TRP A 1 205 ? 27.019 0.930 25.778 1.00 96.50 205 TRP A N 1
ATOM 1607 C CA . TRP A 1 205 ? 26.098 2.056 25.908 1.00 96.50 205 TRP A CA 1
ATOM 1608 C C . TRP A 1 205 ? 24.995 1.789 26.936 1.00 96.50 205 TRP A C 1
ATOM 1610 O O . TRP A 1 205 ? 24.759 2.617 27.812 1.00 96.50 205 TRP A O 1
ATOM 1620 N N . TYR A 1 206 ? 24.359 0.615 26.897 1.00 91.81 206 TYR A N 1
ATOM 1621 C CA . TYR A 1 206 ? 23.338 0.227 27.871 1.00 91.81 206 TYR A CA 1
ATOM 1622 C C . TYR A 1 206 ? 23.887 0.187 29.306 1.00 91.81 206 TYR A C 1
ATOM 1624 O O . TYR A 1 206 ? 23.250 0.692 30.232 1.00 91.81 206 TYR A O 1
ATOM 1632 N N . PHE A 1 207 ? 25.085 -0.368 29.509 1.00 93.88 207 PHE A N 1
ATOM 1633 C CA . PHE A 1 207 ? 25.742 -0.389 30.817 1.00 93.88 207 PHE A CA 1
ATOM 1634 C C . PHE A 1 207 ? 26.145 1.011 31.286 1.00 93.88 207 PHE A C 1
ATOM 1636 O O . PHE A 1 207 ? 25.937 1.334 32.458 1.00 93.88 207 PHE A O 1
ATOM 1643 N N . ALA A 1 208 ? 26.672 1.851 30.392 1.00 94.94 208 ALA A N 1
ATOM 1644 C CA . ALA A 1 208 ? 26.976 3.246 30.690 1.00 94.94 208 ALA A CA 1
ATOM 1645 C C . ALA A 1 208 ? 25.707 4.000 31.100 1.00 94.94 208 ALA A C 1
ATOM 1647 O O . ALA A 1 208 ? 25.692 4.642 32.148 1.00 94.94 208 ALA A O 1
ATOM 1648 N N . TRP A 1 209 ? 24.613 3.839 30.351 1.00 89.94 209 TRP A N 1
ATOM 1649 C CA . TRP A 1 209 ? 23.314 4.421 30.674 1.00 89.94 209 TRP A CA 1
ATOM 1650 C C . TRP A 1 209 ? 22.792 3.926 32.025 1.00 89.94 209 TRP A C 1
ATOM 1652 O O . TRP A 1 209 ? 22.421 4.729 32.874 1.00 89.94 209 TRP A O 1
ATOM 1662 N N . ARG A 1 210 ? 22.851 2.619 32.294 1.00 86.38 210 ARG A N 1
ATOM 1663 C CA . ARG A 1 210 ? 22.429 2.049 33.582 1.00 86.38 210 ARG A CA 1
ATOM 1664 C C . ARG A 1 210 ? 23.265 2.565 34.759 1.00 86.38 210 ARG A C 1
ATOM 1666 O O . ARG A 1 210 ? 22.744 2.675 35.866 1.00 86.38 210 ARG A O 1
ATOM 1673 N N . ARG A 1 211 ? 24.547 2.867 34.537 1.00 87.25 211 ARG A N 1
ATOM 1674 C CA . ARG A 1 211 ? 25.464 3.386 35.562 1.00 87.25 211 ARG A CA 1
ATOM 1675 C C . ARG A 1 211 ? 25.350 4.899 35.765 1.00 87.25 211 ARG A C 1
ATOM 1677 O O . ARG A 1 211 ? 25.543 5.351 36.887 1.00 87.25 211 ARG A O 1
ATOM 1684 N N . LEU A 1 212 ? 25.046 5.657 34.711 1.00 88.62 212 LEU A N 1
ATOM 1685 C CA . LEU A 1 212 ? 24.813 7.109 34.751 1.00 88.62 212 LEU A CA 1
ATOM 1686 C C . LEU A 1 212 ? 23.401 7.455 35.243 1.00 88.62 212 LEU A C 1
ATOM 1688 O O . LEU A 1 212 ? 23.213 8.470 35.906 1.00 88.62 212 LEU A O 1
ATOM 1692 N N . TYR A 1 213 ? 22.427 6.583 34.977 1.00 81.19 213 TYR A N 1
ATOM 1693 C CA . TYR A 1 213 ? 21.033 6.712 35.399 1.00 81.19 213 TYR A CA 1
ATOM 1694 C C . TYR A 1 213 ? 20.594 5.534 36.292 1.00 81.19 213 TYR A C 1
ATOM 1696 O O . TYR A 1 213 ? 19.577 4.890 36.004 1.00 81.19 213 TYR A O 1
ATOM 1704 N N . PRO A 1 214 ? 21.303 5.244 37.406 1.00 70.62 214 PRO A N 1
ATOM 1705 C CA . PRO A 1 214 ? 20.905 4.180 38.333 1.00 70.62 214 PRO A CA 1
ATOM 1706 C C . PRO A 1 214 ? 19.512 4.450 38.926 1.00 70.62 214 PRO A C 1
ATOM 1708 O O . PRO A 1 214 ? 18.781 3.527 39.288 1.00 70.62 214 PRO A O 1
ATOM 1711 N N . ASP A 1 215 ? 19.107 5.721 38.925 1.00 70.69 215 ASP A N 1
ATOM 1712 C CA . ASP A 1 215 ? 17.824 6.202 39.404 1.00 70.69 215 ASP A CA 1
ATOM 1713 C C . ASP A 1 215 ? 16.679 6.110 38.395 1.00 70.69 215 ASP A C 1
ATOM 1715 O O . ASP A 1 215 ? 15.560 6.416 38.770 1.00 70.69 215 ASP A O 1
ATOM 1719 N N . ALA A 1 216 ? 16.837 5.638 37.155 1.00 72.00 216 ALA A N 1
ATOM 1720 C CA . ALA A 1 216 ? 15.662 5.471 36.281 1.00 72.00 216 ALA A CA 1
ATOM 1721 C C . ALA A 1 216 ? 14.671 4.432 36.856 1.00 72.00 216 ALA A C 1
ATOM 1723 O O . ALA A 1 216 ? 13.457 4.656 36.912 1.00 72.00 216 ALA A O 1
ATOM 1724 N N . ALA A 1 217 ? 15.199 3.322 37.383 1.00 69.06 217 ALA A N 1
ATOM 1725 C CA . ALA A 1 217 ? 14.408 2.329 38.108 1.00 69.06 217 ALA A CA 1
ATOM 1726 C C . ALA A 1 217 ? 13.930 2.856 39.477 1.00 69.06 217 ALA A C 1
ATOM 1728 O O . ALA A 1 217 ? 12.816 2.538 39.907 1.00 69.06 217 ALA A O 1
ATOM 1729 N N . GLY A 1 218 ? 14.746 3.683 40.142 1.00 75.50 218 GLY A N 1
ATOM 1730 C CA . GLY A 1 218 ? 14.408 4.357 41.399 1.00 75.50 218 GLY A CA 1
ATOM 1731 C C . GLY A 1 218 ? 13.248 5.340 41.238 1.00 75.50 218 GLY A C 1
ATOM 1732 O O . GLY A 1 218 ? 12.245 5.229 41.934 1.00 75.50 218 GLY A O 1
ATOM 1733 N N . LEU A 1 219 ? 13.321 6.219 40.243 1.00 77.31 219 LEU A N 1
ATOM 1734 C CA . LEU A 1 219 ? 12.312 7.202 39.864 1.00 77.31 219 LEU A CA 1
ATOM 1735 C C . LEU A 1 219 ? 11.017 6.532 39.410 1.00 77.31 219 LEU A C 1
ATOM 1737 O O . LEU A 1 219 ? 9.944 6.994 39.785 1.00 77.31 219 LEU A O 1
ATOM 1741 N N . ALA A 1 220 ? 11.071 5.414 38.677 1.00 75.75 220 ALA A N 1
ATOM 1742 C CA . ALA A 1 220 ? 9.867 4.645 38.356 1.00 75.75 220 ALA A CA 1
ATOM 1743 C C . ALA A 1 220 ? 9.189 4.094 39.627 1.00 75.75 220 ALA A C 1
ATOM 1745 O O . ALA A 1 220 ? 7.968 4.198 39.780 1.00 75.75 220 ALA A O 1
ATOM 1746 N N . ARG A 1 221 ? 9.965 3.570 40.588 1.00 77.56 221 ARG A N 1
ATOM 1747 C CA . ARG A 1 221 ? 9.443 3.134 41.899 1.00 77.56 221 ARG A CA 1
ATOM 1748 C C . ARG A 1 221 ? 8.929 4.310 42.736 1.00 77.56 221 ARG A C 1
ATOM 1750 O O . ARG A 1 221 ? 7.886 4.187 43.376 1.00 77.56 221 ARG A O 1
ATOM 1757 N N . GLN A 1 222 ? 9.612 5.450 42.701 1.00 82.94 222 GLN A N 1
ATOM 1758 C CA . GLN A 1 222 ? 9.248 6.656 43.441 1.00 82.94 222 GLN A CA 1
ATOM 1759 C C . GLN A 1 222 ? 7.975 7.298 42.877 1.00 82.94 222 GLN A C 1
ATOM 1761 O O . GLN A 1 222 ? 7.091 7.678 43.636 1.00 82.94 222 GLN A O 1
ATOM 1766 N N . ARG A 1 223 ? 7.810 7.336 41.550 1.00 80.00 223 ARG A N 1
ATOM 1767 C CA . ARG A 1 223 ? 6.565 7.772 40.897 1.00 80.00 223 ARG A CA 1
ATOM 1768 C C . ARG A 1 223 ? 5.389 6.881 41.302 1.00 80.00 223 ARG A C 1
ATOM 1770 O O . ARG A 1 223 ? 4.344 7.400 41.692 1.00 80.00 223 ARG A O 1
ATOM 1777 N N . ARG A 1 224 ? 5.581 5.554 41.314 1.00 81.00 224 ARG A N 1
ATOM 1778 C CA . ARG A 1 224 ? 4.558 4.590 41.764 1.00 81.00 224 ARG A CA 1
ATOM 1779 C C . ARG A 1 224 ? 4.180 4.782 43.236 1.00 81.00 224 ARG A C 1
ATOM 1781 O O . ARG A 1 224 ? 2.998 4.738 43.570 1.00 81.00 224 ARG A O 1
ATOM 1788 N N . SER A 1 225 ? 5.153 5.030 44.118 1.00 85.56 225 SER A N 1
ATOM 1789 C CA . SER A 1 225 ? 4.878 5.246 45.545 1.00 85.56 225 SER A CA 1
ATOM 1790 C C . SER A 1 225 ? 4.200 6.593 45.816 1.00 85.56 225 SER A C 1
ATOM 1792 O O . SER A 1 225 ? 3.312 6.670 46.665 1.00 85.56 225 SER A O 1
ATOM 1794 N N . LEU A 1 226 ? 4.547 7.641 45.064 1.00 86.44 226 LEU A N 1
ATOM 1795 C CA . LEU A 1 226 ? 3.892 8.946 45.152 1.00 86.44 226 LEU A CA 1
ATOM 1796 C C . LEU A 1 226 ? 2.440 8.897 44.666 1.00 86.44 226 LEU A C 1
ATOM 1798 O O . LEU A 1 226 ? 1.576 9.453 45.340 1.00 86.44 226 LEU A O 1
ATOM 1802 N N . ALA A 1 227 ? 2.154 8.203 43.560 1.00 87.88 227 ALA A N 1
ATOM 1803 C CA . ALA A 1 227 ? 0.785 8.012 43.076 1.00 87.88 227 ALA A CA 1
ATOM 1804 C C . ALA A 1 227 ? -0.087 7.301 44.125 1.00 87.88 227 ALA A C 1
ATOM 1806 O O . ALA A 1 227 ? -1.175 7.776 44.445 1.00 87.88 227 ALA A O 1
ATOM 1807 N N . ALA A 1 228 ? 0.429 6.232 44.746 1.00 89.81 228 ALA A N 1
ATOM 1808 C CA . ALA A 1 228 ? -0.272 5.527 45.820 1.00 89.81 228 ALA A CA 1
ATOM 1809 C C . ALA A 1 228 ? -0.517 6.424 47.047 1.00 89.81 228 ALA A C 1
ATOM 1811 O O . ALA A 1 228 ? -1.618 6.452 47.591 1.00 89.81 228 ALA A O 1
ATOM 1812 N N . ARG A 1 229 ? 0.491 7.201 47.472 1.00 93.38 229 ARG A N 1
ATOM 1813 C CA . ARG A 1 229 ? 0.356 8.137 48.602 1.00 93.38 229 ARG A CA 1
ATOM 1814 C C . ARG A 1 229 ? -0.678 9.227 48.322 1.00 93.38 229 ARG A C 1
ATOM 1816 O O . ARG A 1 229 ? -1.490 9.505 49.199 1.00 93.38 229 ARG A O 1
ATOM 1823 N N . ARG A 1 230 ? -0.678 9.807 47.116 1.00 92.75 230 ARG A N 1
ATOM 1824 C CA . ARG A 1 230 ? -1.669 10.810 46.690 1.00 92.75 230 ARG A CA 1
ATOM 1825 C C . ARG A 1 230 ? -3.080 10.228 46.672 1.00 92.75 230 ARG A C 1
ATOM 1827 O O . ARG A 1 230 ? -3.985 10.859 47.208 1.00 92.75 230 ARG A O 1
ATOM 1834 N N . ALA A 1 231 ? -3.251 9.017 46.141 1.00 93.88 231 ALA A N 1
ATOM 1835 C CA . ALA A 1 231 ? -4.542 8.335 46.130 1.00 93.88 231 ALA A CA 1
ATOM 1836 C C . ALA A 1 231 ? -5.056 8.069 47.555 1.00 93.88 231 ALA A C 1
ATOM 1838 O O . ALA A 1 231 ? -6.179 8.437 47.888 1.00 93.88 231 ALA A O 1
ATOM 1839 N N . LEU A 1 232 ? -4.211 7.535 48.444 1.00 94.62 232 LEU A N 1
ATOM 1840 C CA . LEU A 1 232 ? -4.576 7.302 49.847 1.00 94.62 232 LEU A CA 1
ATOM 1841 C C . LEU A 1 232 ? -4.905 8.601 50.597 1.00 94.62 232 LEU A C 1
ATOM 1843 O O . LEU A 1 232 ? -5.837 8.628 51.398 1.00 94.62 232 LEU A O 1
ATOM 1847 N N . GLN A 1 233 ? -4.162 9.684 50.352 1.00 95.00 233 GLN A N 1
ATOM 1848 C CA . GLN A 1 233 ? -4.465 10.996 50.932 1.00 95.00 233 GLN A CA 1
ATOM 1849 C C . GLN A 1 233 ? -5.807 11.543 50.424 1.00 95.00 233 GLN A C 1
ATOM 1851 O O . GLN A 1 233 ? -6.600 12.030 51.228 1.00 95.00 233 GLN A O 1
ATOM 1856 N N . ALA A 1 234 ? -6.095 11.414 49.126 1.00 93.38 234 ALA A N 1
ATOM 1857 C CA . ALA A 1 234 ? -7.364 11.840 48.543 1.00 93.38 234 ALA A CA 1
ATOM 1858 C C . ALA A 1 234 ? -8.559 11.023 49.075 1.00 93.38 234 ALA A C 1
ATOM 1860 O O . ALA A 1 234 ? -9.594 11.607 49.392 1.00 93.38 234 ALA A O 1
ATOM 1861 N N . LEU A 1 235 ? -8.394 9.707 49.264 1.00 94.00 235 LEU A N 1
ATOM 1862 C CA . LEU A 1 235 ? -9.403 8.828 49.873 1.00 94.00 235 LEU A CA 1
ATOM 1863 C C . LEU A 1 235 ? -9.674 9.162 51.347 1.00 94.00 235 LEU A C 1
ATOM 1865 O O . LEU A 1 235 ? -10.808 9.094 51.806 1.00 94.00 235 LEU A O 1
ATOM 1869 N N . ARG A 1 236 ? -8.657 9.572 52.114 1.00 94.75 236 ARG A N 1
ATOM 1870 C CA . ARG A 1 236 ? -8.875 10.030 53.501 1.00 94.75 236 ARG A CA 1
ATOM 1871 C C . ARG A 1 236 ? -9.696 11.319 53.565 1.00 94.75 236 ARG A C 1
ATOM 1873 O O . ARG A 1 236 ? -10.419 11.529 54.533 1.00 94.75 236 ARG A O 1
ATOM 1880 N N . GLY A 1 237 ? -9.594 12.173 52.546 1.00 91.12 237 GLY A N 1
ATOM 1881 C CA . GLY A 1 237 ? -10.368 13.410 52.449 1.00 91.12 237 GLY A CA 1
ATOM 1882 C C . GLY A 1 237 ? -11.831 13.209 52.042 1.00 91.12 237 GLY A C 1
ATOM 1883 O O . GLY A 1 237 ? -12.659 14.062 52.354 1.00 91.12 237 GLY A O 1
ATOM 1884 N N . SER A 1 238 ? -12.176 12.097 51.380 1.00 91.94 238 SER A N 1
ATOM 1885 C CA . SER A 1 238 ? -13.522 11.893 50.826 1.00 91.94 238 SER A CA 1
ATOM 1886 C C . SER A 1 238 ? -14.587 11.545 51.867 1.00 91.94 238 SER A C 1
ATOM 1888 O O . SER A 1 238 ? -15.767 11.697 51.579 1.00 91.94 238 SER A O 1
ATOM 1890 N N . GLY A 1 239 ? -14.205 11.154 53.087 1.00 88.75 239 GLY A N 1
ATOM 1891 C CA . GLY A 1 239 ? -15.155 10.829 54.161 1.00 88.75 239 GLY A CA 1
ATOM 1892 C C . GLY A 1 239 ? -15.977 12.013 54.693 1.00 88.75 239 GLY A C 1
ATOM 1893 O O . GLY A 1 239 ? -16.837 11.813 55.540 1.00 88.75 239 GLY A O 1
ATOM 1894 N N . ARG A 1 240 ? -15.706 13.243 54.234 1.00 91.75 240 ARG A N 1
ATOM 1895 C CA . ARG A 1 240 ? -16.465 14.454 54.603 1.00 91.75 240 ARG A CA 1
ATOM 1896 C C . ARG A 1 240 ? -17.512 14.867 53.562 1.00 91.75 240 ARG A C 1
ATOM 1898 O O . ARG A 1 240 ? -18.227 15.836 53.795 1.00 91.75 240 ARG A O 1
ATOM 1905 N N . LEU A 1 241 ? -17.555 14.198 52.410 1.00 91.56 241 LEU A N 1
ATOM 1906 C CA . LEU A 1 241 ? -18.483 14.516 51.325 1.00 91.56 241 LEU A CA 1
ATOM 1907 C C . LEU A 1 241 ? -19.840 13.826 51.550 1.00 91.56 241 LEU A C 1
ATOM 1909 O O . LEU A 1 241 ? -19.878 12.776 52.194 1.00 91.56 241 LEU A O 1
ATOM 1913 N N . PRO A 1 242 ? -20.941 14.374 51.003 1.00 91.44 242 PRO A N 1
ATOM 1914 C CA . PRO A 1 242 ? -22.215 13.663 50.910 1.00 91.44 242 PRO A CA 1
ATOM 1915 C C . PRO A 1 242 ? -22.038 12.296 50.225 1.00 91.44 242 PRO A C 1
ATOM 1917 O O . PRO A 1 242 ? -21.185 12.188 49.338 1.00 91.44 242 PRO A O 1
ATOM 1920 N N . PRO A 1 243 ? -22.827 11.269 50.592 1.00 85.38 243 PRO A N 1
ATOM 1921 C CA . PRO A 1 243 ? -22.641 9.894 50.114 1.00 85.38 243 PRO A CA 1
ATOM 1922 C C . PRO A 1 243 ? -22.622 9.788 48.580 1.00 85.38 243 PRO A C 1
ATOM 1924 O O . PRO A 1 243 ? -21.769 9.095 48.023 1.00 85.38 243 PRO A O 1
ATOM 1927 N N . ASP A 1 244 ? -23.464 10.564 47.898 1.00 83.31 244 ASP A N 1
ATOM 1928 C CA . ASP A 1 244 ? -23.575 10.557 46.433 1.00 83.31 244 ASP A CA 1
ATOM 1929 C C . ASP A 1 244 ? -22.299 11.110 45.766 1.00 83.31 244 ASP A C 1
ATOM 1931 O O . ASP A 1 244 ? -21.787 10.577 44.781 1.00 83.31 244 ASP A O 1
ATOM 1935 N N . GLN A 1 245 ? -21.696 12.142 46.367 1.00 89.00 245 GLN A N 1
ATOM 1936 C CA . GLN A 1 245 ? -20.425 12.717 45.910 1.00 89.00 245 GLN A CA 1
ATOM 1937 C C . GLN A 1 245 ? -19.218 11.877 46.344 1.00 89.00 245 GLN A C 1
ATOM 1939 O O . GLN A 1 245 ? -18.163 11.915 45.703 1.00 89.00 245 GLN A O 1
ATOM 1944 N N . GLN A 1 246 ? -19.354 11.114 47.431 1.00 91.94 246 GLN A N 1
ATOM 1945 C CA . GLN A 1 246 ? -18.304 10.250 47.948 1.00 91.94 246 GLN A CA 1
ATOM 1946 C C . GLN A 1 246 ? -18.009 9.112 46.967 1.00 91.94 246 GLN A C 1
ATOM 1948 O O . GLN A 1 246 ? -16.841 8.915 46.634 1.00 91.94 246 GLN A O 1
ATOM 1953 N N . ALA A 1 247 ? -19.029 8.416 46.453 1.00 89.69 247 ALA A N 1
ATOM 1954 C CA . ALA A 1 247 ? -18.845 7.323 45.492 1.00 89.69 247 ALA A CA 1
ATOM 1955 C C . ALA A 1 247 ? -18.120 7.796 44.219 1.00 89.69 247 ALA A C 1
ATOM 1957 O O . ALA A 1 247 ? -17.085 7.239 43.844 1.00 89.69 247 ALA A O 1
ATOM 1958 N N . ALA A 1 248 ? -18.583 8.901 43.624 1.00 90.06 248 ALA A N 1
ATOM 1959 C CA . ALA A 1 248 ? -17.958 9.492 42.442 1.00 90.06 248 ALA A CA 1
ATOM 1960 C C . ALA A 1 248 ? -16.499 9.917 42.698 1.00 90.06 248 ALA A C 1
ATOM 1962 O O . ALA A 1 248 ? -15.617 9.692 41.865 1.00 90.06 248 ALA A O 1
ATOM 1963 N N . ARG A 1 249 ? -16.206 10.496 43.873 1.00 93.75 249 ARG A N 1
ATOM 1964 C CA . ARG A 1 249 ? -14.844 10.918 44.233 1.00 93.75 249 ARG A CA 1
ATOM 1965 C C . ARG A 1 249 ? -13.906 9.731 44.446 1.00 93.75 249 ARG A C 1
ATOM 1967 O O . ARG A 1 249 ? -12.758 9.797 44.011 1.00 93.75 249 ARG A O 1
ATOM 1974 N N . VAL A 1 250 ? -14.364 8.672 45.114 1.00 93.81 250 VAL A N 1
ATOM 1975 C CA . VAL A 1 250 ? -13.559 7.465 45.363 1.00 93.81 250 VAL A CA 1
ATOM 1976 C C . VAL A 1 250 ? -13.256 6.755 44.038 1.00 93.81 250 VAL A C 1
ATOM 1978 O O . VAL A 1 250 ? -12.097 6.412 43.802 1.00 93.81 250 VAL A O 1
ATOM 1981 N N . ALA A 1 251 ? -14.240 6.625 43.140 1.00 92.19 251 ALA A N 1
ATOM 1982 C CA . ALA A 1 251 ? -14.041 6.050 41.809 1.00 92.19 251 ALA A CA 1
ATOM 1983 C C . ALA A 1 251 ? -13.028 6.846 40.974 1.00 92.19 251 ALA A C 1
ATOM 1985 O O . ALA A 1 251 ? -12.096 6.261 40.424 1.00 92.19 251 ALA A O 1
ATOM 1986 N N . ALA A 1 252 ? -13.141 8.179 40.945 1.00 93.00 252 ALA A N 1
ATOM 1987 C CA . ALA A 1 252 ? -12.197 9.036 40.226 1.00 93.00 252 ALA A CA 1
ATOM 1988 C C . ALA A 1 252 ? -10.756 8.885 40.750 1.00 93.00 252 ALA A C 1
ATOM 1990 O O . ALA A 1 252 ? -9.822 8.721 39.968 1.00 93.00 252 ALA A O 1
ATOM 1991 N N . VAL A 1 253 ? -10.569 8.864 42.076 1.00 95.25 253 VAL A N 1
ATOM 1992 C CA . VAL A 1 253 ? -9.244 8.675 42.693 1.00 95.25 253 VAL A CA 1
ATOM 1993 C C . VAL A 1 253 ? -8.664 7.291 42.380 1.00 95.25 253 VAL A C 1
ATOM 1995 O O . VAL A 1 253 ? -7.464 7.171 42.119 1.00 95.25 253 VAL A O 1
ATOM 1998 N N . ALA A 1 254 ? -9.494 6.245 42.395 1.00 93.81 254 ALA A N 1
ATOM 1999 C CA . ALA A 1 254 ? -9.076 4.894 42.034 1.00 93.81 254 ALA A CA 1
ATOM 2000 C C . ALA A 1 254 ? -8.698 4.791 40.546 1.00 93.81 254 ALA A C 1
ATOM 2002 O O . ALA A 1 254 ? -7.663 4.206 40.220 1.00 93.81 254 ALA A O 1
ATOM 2003 N N . ALA A 1 255 ? -9.485 5.403 39.655 1.00 92.62 255 ALA A N 1
ATOM 2004 C CA . ALA A 1 255 ? -9.209 5.446 38.222 1.00 92.62 255 ALA A CA 1
ATOM 2005 C C . ALA A 1 255 ? -7.894 6.181 37.920 1.00 92.62 255 ALA A C 1
ATOM 2007 O O . ALA A 1 255 ? -7.051 5.648 37.201 1.00 92.62 255 ALA A O 1
ATOM 2008 N N . ASP A 1 256 ? -7.655 7.345 38.532 1.00 92.62 256 ASP A N 1
ATOM 2009 C CA . ASP A 1 256 ? -6.405 8.098 38.363 1.00 92.62 256 ASP A CA 1
ATOM 2010 C C . ASP A 1 256 ? -5.180 7.313 38.849 1.00 92.62 256 ASP A C 1
ATOM 2012 O O . ASP A 1 256 ? -4.122 7.327 38.209 1.00 92.62 256 ASP A O 1
ATOM 2016 N N . TYR A 1 257 ? -5.317 6.580 39.958 1.00 93.06 257 TYR A N 1
ATOM 2017 C CA . TYR A 1 257 ? -4.258 5.696 40.434 1.00 93.06 257 TYR A CA 1
ATOM 2018 C C . TYR A 1 257 ? -3.957 4.568 39.437 1.00 93.06 257 TYR A C 1
ATOM 2020 O O . TYR A 1 257 ? -2.786 4.289 39.161 1.00 93.06 257 TYR A O 1
ATOM 2028 N N . LEU A 1 258 ? -4.992 3.933 38.876 1.00 92.19 258 LEU A N 1
ATOM 2029 C CA . LEU A 1 258 ? -4.830 2.864 37.890 1.00 92.19 258 LEU A CA 1
ATOM 2030 C C . LEU A 1 258 ? -4.241 3.381 36.575 1.00 92.19 258 LEU A C 1
ATOM 2032 O O . LEU A 1 258 ? -3.322 2.749 36.057 1.00 92.19 258 LEU A O 1
ATOM 2036 N N . ARG A 1 259 ? -4.656 4.556 36.086 1.00 90.19 259 ARG A N 1
ATOM 2037 C CA . ARG A 1 259 ? -4.056 5.199 34.902 1.00 90.19 259 ARG A CA 1
ATOM 2038 C C . ARG A 1 259 ? -2.562 5.427 35.081 1.00 90.19 259 ARG A C 1
ATOM 2040 O O . ARG A 1 259 ? -1.772 4.987 34.253 1.00 90.19 259 ARG A O 1
ATOM 2047 N N . GLY A 1 260 ? -2.157 6.019 36.208 1.00 89.06 260 GLY A N 1
ATOM 2048 C CA . GLY A 1 260 ? -0.742 6.257 36.504 1.00 89.06 260 GLY A CA 1
ATOM 2049 C C . GLY A 1 260 ? 0.086 4.977 36.673 1.00 89.06 260 GLY A C 1
ATOM 2050 O O . GLY A 1 260 ? 1.312 5.019 36.562 1.00 89.06 260 GLY A O 1
ATOM 2051 N N . ARG A 1 261 ? -0.557 3.835 36.953 1.00 87.38 261 ARG A N 1
ATOM 2052 C CA . ARG A 1 261 ? 0.114 2.539 37.124 1.00 87.38 261 ARG A CA 1
ATOM 2053 C C . ARG A 1 261 ? 0.152 1.696 35.847 1.00 87.38 261 ARG A C 1
ATOM 2055 O O . ARG A 1 261 ? 1.141 0.993 35.652 1.00 87.38 261 ARG A O 1
ATOM 2062 N N . CYS A 1 262 ? -0.894 1.755 35.029 1.00 87.06 262 CYS A N 1
ATOM 2063 C CA . CYS A 1 262 ? -1.066 0.954 33.814 1.00 87.06 262 CYS A CA 1
ATOM 2064 C C . CYS A 1 262 ? -0.776 1.712 32.514 1.00 87.06 262 CYS A C 1
ATOM 2066 O O . CYS A 1 262 ? -0.870 1.102 31.454 1.00 87.06 262 CYS A O 1
ATOM 2068 N N . ASP A 1 263 ? -0.441 3.003 32.591 1.00 82.50 263 ASP A N 1
ATOM 2069 C CA . ASP A 1 263 ? -0.191 3.873 31.431 1.00 82.50 263 ASP A CA 1
ATOM 2070 C C . ASP A 1 263 ? -1.371 3.888 30.438 1.00 82.50 263 ASP A C 1
ATOM 2072 O O . ASP A 1 263 ? -1.215 3.909 29.220 1.00 82.50 263 ASP A O 1
ATOM 2076 N N . ALA A 1 264 ? -2.594 3.804 30.975 1.00 77.69 264 ALA A N 1
ATOM 2077 C CA . ALA A 1 264 ? -3.813 3.802 30.178 1.00 77.69 264 ALA A CA 1
ATOM 2078 C C . ALA A 1 264 ? -4.160 5.239 29.758 1.00 77.69 264 ALA A C 1
ATOM 2080 O O . ALA A 1 264 ? -4.413 6.090 30.611 1.00 77.69 264 ALA A O 1
ATOM 2081 N N . ALA A 1 265 ? -4.199 5.491 28.448 1.00 75.25 265 ALA A N 1
ATOM 2082 C CA . ALA A 1 265 ? -4.511 6.801 27.870 1.00 75.25 265 ALA A CA 1
ATOM 2083 C C . ALA A 1 265 ? -6.018 7.148 27.859 1.00 75.25 265 ALA A C 1
ATOM 2085 O O . ALA A 1 265 ? -6.387 8.248 27.453 1.00 75.25 265 ALA A O 1
ATOM 2086 N N . ALA A 1 266 ? -6.896 6.232 28.287 1.00 74.75 266 ALA A N 1
ATOM 2087 C CA . ALA A 1 266 ? -8.344 6.416 28.214 1.00 74.75 266 ALA A CA 1
ATOM 2088 C C . ALA A 1 266 ? -8.868 7.467 29.217 1.00 74.75 266 ALA A C 1
ATOM 2090 O O . ALA A 1 266 ? -8.550 7.446 30.415 1.00 74.75 266 ALA A O 1
ATOM 2091 N N . VAL A 1 267 ? -9.712 8.374 28.710 1.00 76.94 267 VAL A N 1
ATOM 2092 C CA . VAL A 1 267 ? -10.332 9.493 29.450 1.00 76.94 267 VAL A CA 1
ATOM 2093 C C . VAL A 1 267 ? -11.334 9.006 30.505 1.00 76.94 267 VAL A C 1
ATOM 2095 O O . VAL A 1 267 ? -11.480 9.645 31.546 1.00 76.94 267 VAL A O 1
ATOM 2098 N N . GLU A 1 268 ? -11.933 7.830 30.319 1.00 85.50 268 GLU A N 1
ATOM 2099 C CA . GLU A 1 268 ? -12.804 7.148 31.284 1.00 85.50 268 GLU A CA 1
ATOM 2100 C C . GLU A 1 268 ? -12.376 5.681 31.370 1.00 85.50 268 GLU A C 1
ATOM 2102 O O . GLU A 1 268 ? -12.139 5.059 30.343 1.00 85.50 268 GLU A O 1
ATOM 2107 N N . LEU A 1 269 ? -12.179 5.164 32.588 1.00 90.69 269 LEU A N 1
ATOM 2108 C CA . LEU A 1 269 ? -11.707 3.795 32.803 1.00 90.69 269 LEU A CA 1
ATOM 2109 C C . LEU A 1 269 ? -12.916 2.893 33.053 1.00 90.69 269 LEU A C 1
ATOM 2111 O O . LEU A 1 269 ? -13.557 3.020 34.098 1.00 90.69 269 LEU A O 1
ATOM 2115 N N . SER A 1 270 ? -13.220 1.988 32.124 1.00 93.44 270 SER A N 1
ATOM 2116 C CA . SER A 1 270 ? -14.335 1.053 32.296 1.00 93.44 270 SER A CA 1
ATOM 2117 C C . SER A 1 270 ? -14.014 -0.038 33.337 1.00 93.44 270 SER A C 1
ATOM 2119 O O . SER A 1 270 ? -12.843 -0.361 33.572 1.00 93.44 270 SER A O 1
ATOM 2121 N N . PRO A 1 271 ? -15.028 -0.681 33.953 1.00 95.19 271 PRO A N 1
ATOM 2122 C CA . PRO A 1 271 ? -14.798 -1.783 34.890 1.00 95.19 271 PRO A CA 1
ATOM 2123 C C . PRO A 1 271 ? -14.016 -2.958 34.283 1.00 95.19 271 PRO A C 1
ATOM 2125 O O . PRO A 1 271 ? -13.243 -3.610 34.986 1.00 95.19 271 PRO A O 1
ATOM 2128 N N . ALA A 1 272 ? -14.207 -3.231 32.987 1.00 94.19 272 ALA A N 1
ATOM 2129 C CA . ALA A 1 272 ? -13.470 -4.267 32.265 1.00 94.19 272 ALA A CA 1
ATOM 2130 C C . ALA A 1 272 ? -12.002 -3.861 32.059 1.00 94.19 272 ALA A C 1
ATOM 2132 O O . ALA A 1 272 ? -11.098 -4.626 32.390 1.00 94.19 272 ALA A O 1
ATOM 2133 N N . GLU A 1 273 ? -11.753 -2.616 31.642 1.00 93.50 273 GLU A N 1
ATOM 2134 C CA . GLU A 1 273 ? -10.396 -2.083 31.476 1.00 93.50 273 GLU A CA 1
ATOM 2135 C C . GLU A 1 273 ? -9.610 -2.064 32.790 1.00 93.50 273 GLU A C 1
ATOM 2137 O O . GLU A 1 273 ? -8.408 -2.336 32.793 1.00 93.50 273 GLU A O 1
ATOM 2142 N N . ALA A 1 274 ? -10.272 -1.775 33.917 1.00 94.50 274 ALA A N 1
ATOM 2143 C CA . ALA A 1 274 ? -9.658 -1.833 35.240 1.00 94.50 274 ALA A CA 1
ATOM 2144 C C . ALA A 1 274 ? -9.186 -3.257 35.594 1.00 94.50 274 ALA A C 1
ATOM 2146 O O . ALA A 1 274 ? -8.075 -3.426 36.109 1.00 94.50 274 ALA A O 1
ATOM 2147 N N . ALA A 1 275 ? -9.990 -4.283 35.284 1.00 95.69 275 ALA A N 1
ATOM 2148 C CA . ALA A 1 275 ? -9.607 -5.681 35.484 1.00 95.69 275 ALA A CA 1
ATOM 2149 C C . ALA A 1 275 ? -8.435 -6.086 34.579 1.00 95.69 275 ALA A C 1
ATOM 2151 O O . ALA A 1 275 ? -7.441 -6.623 35.076 1.00 95.69 275 ALA A O 1
ATOM 2152 N N . ASP A 1 276 ? -8.506 -5.768 33.287 1.00 94.75 276 ASP A N 1
ATOM 2153 C CA . ASP A 1 276 ? -7.460 -6.090 32.309 1.00 94.75 276 ASP A CA 1
ATOM 2154 C C . ASP A 1 276 ? -6.136 -5.386 32.635 1.00 94.75 276 ASP A C 1
ATOM 2156 O O . ASP A 1 276 ? -5.050 -5.958 32.513 1.00 94.75 276 ASP A O 1
ATOM 2160 N N . CYS A 1 277 ? -6.202 -4.136 33.100 1.00 94.12 277 CYS A N 1
ATOM 2161 C CA . CYS A 1 277 ? -5.056 -3.389 33.621 1.00 94.12 277 CYS A CA 1
ATOM 2162 C C . CYS A 1 277 ? -4.391 -4.127 34.794 1.00 94.12 277 CYS A C 1
ATOM 2164 O O . CYS A 1 277 ? -3.177 -4.338 34.777 1.00 94.12 277 CYS A O 1
ATOM 2166 N N . LEU A 1 278 ? -5.159 -4.579 35.789 1.00 94.75 278 LEU A N 1
ATOM 2167 C CA . LEU A 1 278 ? -4.605 -5.291 36.945 1.00 94.75 278 LEU A CA 1
ATOM 2168 C C . LEU A 1 278 ? -4.007 -6.653 36.565 1.00 94.75 278 LEU A C 1
ATOM 2170 O O . LEU A 1 278 ? -2.938 -7.005 37.068 1.00 94.75 278 LEU A O 1
ATOM 2174 N N . GLN A 1 279 ? -4.635 -7.388 35.646 1.00 95.62 279 GLN A N 1
ATOM 2175 C CA . GLN A 1 279 ? -4.102 -8.661 35.151 1.00 95.62 279 GLN A CA 1
ATOM 2176 C C . GLN A 1 279 ? -2.775 -8.479 34.402 1.00 95.62 279 GLN A C 1
ATOM 2178 O O . GLN A 1 279 ? -1.824 -9.214 34.670 1.00 95.62 279 GLN A O 1
ATOM 2183 N N . ARG A 1 280 ? -2.645 -7.449 33.550 1.00 93.19 280 ARG A N 1
ATOM 2184 C CA . ARG A 1 280 ? -1.381 -7.127 32.851 1.00 93.19 280 ARG A CA 1
ATOM 2185 C C . ARG A 1 280 ? -0.230 -6.790 33.800 1.00 93.19 280 ARG A C 1
ATOM 2187 O O . ARG A 1 280 ? 0.929 -7.028 33.472 1.00 93.19 280 ARG A O 1
ATOM 2194 N N . VAL A 1 281 ? -0.536 -6.258 34.984 1.00 91.56 281 VAL A N 1
ATOM 2195 C CA . VAL A 1 281 ? 0.455 -5.956 36.035 1.00 91.56 281 VAL A CA 1
ATOM 2196 C C . VAL A 1 281 ? 0.763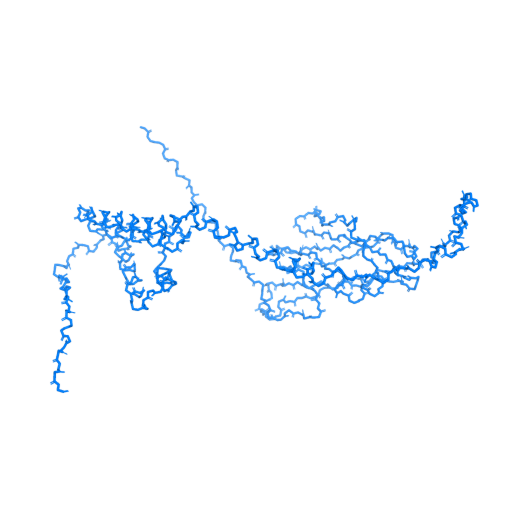 -7.188 36.912 1.00 91.56 281 VAL A C 1
ATOM 2198 O O . VAL A 1 281 ? 1.609 -7.113 37.804 1.00 91.56 281 VAL A O 1
ATOM 2201 N N . GLY A 1 282 ? 0.130 -8.336 36.645 1.00 95.00 282 GLY A N 1
ATOM 2202 C CA . GLY A 1 282 ? 0.363 -9.606 37.337 1.00 95.00 282 GLY A CA 1
ATOM 2203 C C . GLY A 1 282 ? -0.464 -9.796 38.611 1.00 95.00 282 GLY A C 1
ATOM 2204 O O . GLY A 1 282 ? -0.101 -10.610 39.459 1.00 95.00 282 GLY A O 1
ATOM 2205 N N . CYS A 1 283 ? -1.552 -9.039 38.795 1.00 96.00 283 CYS A N 1
ATOM 2206 C CA . CYS A 1 283 ? -2.482 -9.284 39.897 1.00 96.00 283 CYS A CA 1
ATOM 2207 C C . CYS A 1 283 ? -3.302 -10.560 39.659 1.00 96.00 283 CYS A C 1
ATOM 2209 O O . CYS A 1 283 ? -3.567 -10.946 38.522 1.00 96.00 283 CYS A O 1
ATOM 2211 N N . SER A 1 284 ? -3.741 -11.202 40.746 1.00 97.06 284 SER A N 1
ATOM 2212 C CA . SER A 1 284 ? -4.598 -12.384 40.654 1.00 97.06 284 SER A CA 1
ATOM 2213 C C . SER A 1 284 ? -5.954 -12.041 40.012 1.00 97.06 284 SER A C 1
ATOM 2215 O O . SER A 1 284 ? -6.466 -10.930 40.204 1.00 97.06 284 SER A O 1
ATOM 2217 N N . PRO A 1 285 ? -6.585 -12.988 39.291 1.00 94.56 285 PRO A N 1
ATOM 2218 C CA . PRO A 1 285 ? -7.871 -12.748 38.636 1.00 94.56 285 PRO A CA 1
ATOM 2219 C C . PRO A 1 285 ? -8.975 -12.390 39.638 1.00 94.56 285 PRO A C 1
ATOM 2221 O O . PRO A 1 285 ? -9.824 -11.559 39.331 1.00 94.56 285 PRO A O 1
ATOM 2224 N N . ALA A 1 286 ? -8.923 -12.938 40.858 1.00 95.50 286 ALA A N 1
ATOM 2225 C CA . ALA A 1 286 ? -9.855 -12.594 41.930 1.00 95.50 286 ALA A CA 1
ATOM 2226 C C . ALA A 1 286 ? -9.780 -11.103 42.304 1.00 95.50 286 ALA A C 1
ATOM 2228 O O . ALA A 1 286 ? -10.807 -10.437 42.383 1.00 95.50 286 ALA A O 1
ATOM 2229 N N . LEU A 1 287 ? -8.569 -10.551 42.457 1.00 95.12 287 LEU A N 1
ATOM 2230 C CA . LEU A 1 287 ? -8.383 -9.136 42.791 1.00 95.12 287 LEU A CA 1
ATOM 2231 C C . LEU A 1 287 ? -8.810 -8.215 41.638 1.00 95.12 287 LEU A C 1
ATOM 2233 O O . LEU A 1 287 ? -9.419 -7.173 41.876 1.00 95.12 287 LEU A O 1
ATOM 2237 N N . ALA A 1 288 ? -8.538 -8.614 40.392 1.00 96.31 288 ALA A N 1
ATOM 2238 C CA . ALA A 1 288 ? -9.006 -7.895 39.208 1.00 96.31 288 ALA A CA 1
ATOM 2239 C C . ALA A 1 288 ? -10.546 -7.859 39.130 1.00 96.31 288 ALA A C 1
ATOM 2241 O O . ALA A 1 288 ? -11.130 -6.807 38.870 1.00 96.31 288 ALA A O 1
ATOM 2242 N N . GLN A 1 289 ? -11.215 -8.978 39.431 1.00 95.00 289 GLN A N 1
ATOM 2243 C CA . GLN A 1 289 ? -12.679 -9.050 39.487 1.00 95.00 289 GLN A CA 1
ATOM 2244 C C . GLN A 1 289 ? -13.263 -8.208 40.627 1.00 95.00 289 GLN A C 1
ATOM 2246 O O . GLN A 1 289 ? -14.264 -7.524 40.413 1.00 95.00 289 GLN A O 1
ATOM 2251 N N . SER A 1 290 ? -12.632 -8.200 41.808 1.00 95.50 290 SER A N 1
ATOM 2252 C CA . SER A 1 290 ? -13.040 -7.330 42.919 1.00 95.50 290 SER A CA 1
ATOM 2253 C C . SER A 1 290 ? -12.942 -5.848 42.553 1.00 95.50 290 SER A C 1
ATOM 2255 O O . SER A 1 290 ? -13.847 -5.083 42.874 1.00 95.50 290 SER A O 1
ATOM 2257 N N . ALA A 1 291 ? -11.891 -5.437 41.838 1.00 94.81 291 ALA A N 1
ATOM 2258 C CA . ALA A 1 291 ? -11.765 -4.062 41.360 1.00 94.81 291 ALA A CA 1
ATOM 2259 C C . ALA A 1 291 ? -12.865 -3.702 40.347 1.00 94.81 291 ALA A C 1
ATOM 2261 O O . ALA A 1 291 ? -13.479 -2.645 40.462 1.00 94.81 291 ALA A O 1
ATOM 2262 N N . ALA A 1 292 ? -13.173 -4.591 39.397 1.00 96.19 292 ALA A N 1
ATOM 2263 C CA . ALA A 1 292 ? -14.269 -4.375 38.452 1.00 96.19 292 ALA A CA 1
ATOM 2264 C C . ALA A 1 292 ? -15.637 -4.280 39.149 1.00 96.19 292 ALA A C 1
ATOM 2266 O O . ALA A 1 292 ? -16.466 -3.455 38.771 1.00 96.19 292 ALA A O 1
ATOM 2267 N N . ALA A 1 293 ? -15.881 -5.106 40.172 1.00 96.00 293 ALA A N 1
ATOM 2268 C CA . ALA A 1 293 ? -17.096 -5.026 40.981 1.00 96.00 293 ALA A CA 1
ATOM 2269 C C . ALA A 1 293 ? -17.194 -3.682 41.716 1.00 96.00 293 ALA A C 1
ATOM 2271 O O . ALA A 1 293 ? -18.227 -3.027 41.634 1.00 96.00 293 ALA A O 1
ATOM 2272 N N . PHE A 1 294 ? -16.094 -3.227 42.319 1.00 95.56 294 PHE A N 1
ATOM 2273 C CA . PHE A 1 294 ? -16.011 -1.924 42.975 1.00 95.56 294 PHE A CA 1
ATOM 2274 C C . PHE A 1 294 ? -16.366 -0.756 42.033 1.00 95.56 294 PHE A C 1
ATOM 2276 O O . PHE A 1 294 ? -17.149 0.116 42.410 1.00 95.56 294 PHE A O 1
ATOM 2283 N N . PHE A 1 295 ? -15.848 -0.739 40.797 1.00 94.88 295 PHE A N 1
ATOM 2284 C CA . PHE A 1 295 ? -16.208 0.305 39.826 1.00 94.88 295 PHE A CA 1
ATOM 2285 C C . PHE A 1 295 ? -17.683 0.233 39.417 1.00 94.88 295 PHE A C 1
ATOM 2287 O O . PHE A 1 295 ? -18.343 1.267 39.388 1.00 94.88 295 PHE A O 1
ATOM 2294 N N . ARG A 1 296 ? -18.234 -0.973 39.203 1.00 95.19 296 ARG A N 1
ATOM 2295 C CA . ARG A 1 296 ? -19.672 -1.146 38.924 1.00 95.19 296 ARG A CA 1
ATOM 2296 C C . ARG A 1 296 ? -20.557 -0.626 40.055 1.00 95.19 296 ARG A C 1
ATOM 2298 O O . ARG A 1 296 ? -21.578 -0.009 39.780 1.00 95.19 296 ARG A O 1
ATOM 2305 N N . GLU A 1 297 ? -20.180 -0.866 41.309 1.00 94.00 297 GLU A N 1
ATOM 2306 C CA . GLU A 1 297 ? -20.908 -0.352 42.476 1.00 94.00 297 GLU A CA 1
ATOM 2307 C C . GLU A 1 297 ? -20.854 1.179 42.546 1.00 94.00 297 GLU A C 1
ATOM 2309 O O . GLU A 1 297 ? -21.870 1.819 42.819 1.00 94.00 297 GLU A O 1
ATOM 2314 N N . CYS A 1 298 ? -19.698 1.778 42.246 1.00 91.62 298 CYS A N 1
ATOM 2315 C CA . CYS A 1 298 ? -19.562 3.233 42.196 1.00 91.62 298 CYS A CA 1
ATOM 2316 C C . CYS A 1 298 ? -20.387 3.856 41.066 1.00 91.62 298 CYS A C 1
ATOM 2318 O O . CYS A 1 298 ? -21.023 4.886 41.281 1.00 91.62 298 CYS A O 1
ATOM 2320 N N . ASP A 1 299 ? -20.398 3.236 39.885 1.00 91.81 299 ASP A N 1
ATOM 2321 C CA . ASP A 1 299 ? -21.211 3.689 38.757 1.00 91.81 299 ASP A CA 1
ATOM 2322 C C . ASP A 1 299 ? -22.703 3.548 39.076 1.00 91.81 299 ASP A C 1
ATOM 2324 O O . ASP A 1 299 ? -23.463 4.495 38.887 1.00 91.81 299 ASP A O 1
ATOM 2328 N N . ALA A 1 300 ? -23.127 2.421 39.655 1.00 91.19 300 ALA A N 1
ATOM 2329 C CA . ALA A 1 300 ? -24.509 2.227 40.086 1.00 91.19 300 ALA A CA 1
ATOM 2330 C C . ALA A 1 300 ? -24.952 3.288 41.106 1.00 91.19 300 ALA A C 1
ATOM 2332 O O . ALA A 1 300 ? -26.058 3.807 40.997 1.00 91.19 300 ALA A O 1
ATOM 2333 N N . ALA A 1 301 ? -24.085 3.649 42.059 1.00 89.75 301 ALA A N 1
ATOM 2334 C CA . ALA A 1 301 ? -24.355 4.722 43.014 1.00 89.75 301 ALA A CA 1
ATOM 2335 C C . ALA A 1 301 ? -24.411 6.105 42.344 1.00 89.75 301 ALA A C 1
ATOM 2337 O O . ALA A 1 301 ? -25.266 6.914 42.684 1.00 89.75 301 ALA A O 1
ATOM 2338 N N . ARG A 1 302 ? -23.532 6.373 41.369 1.00 85.75 302 ARG A N 1
ATOM 2339 C CA . ARG A 1 302 ? -23.485 7.640 40.621 1.00 85.75 302 ARG A CA 1
ATOM 2340 C C . ARG A 1 302 ? -24.716 7.854 39.738 1.00 85.75 302 ARG A C 1
ATOM 2342 O O . ARG A 1 302 ? -25.122 8.995 39.542 1.00 85.75 302 ARG A O 1
ATOM 2349 N N . PHE A 1 303 ? -25.257 6.781 39.168 1.00 88.12 303 PHE A N 1
ATOM 2350 C CA . PHE A 1 30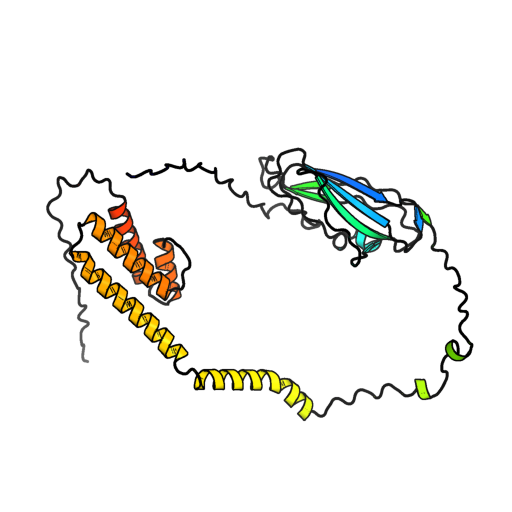3 ? -26.397 6.821 38.248 1.00 88.12 303 PHE A CA 1
ATOM 2351 C C . PHE A 1 303 ? -27.727 6.427 38.907 1.00 88.12 303 PHE A C 1
ATOM 2353 O O . PHE A 1 303 ? -28.739 6.310 38.213 1.00 88.12 303 PHE A O 1
ATOM 2360 N N . ALA A 1 304 ? -27.754 6.224 40.228 1.00 86.88 304 ALA A N 1
ATOM 2361 C CA . ALA A 1 304 ? -28.998 5.995 40.947 1.00 86.88 304 ALA A CA 1
ATOM 2362 C C . ALA A 1 304 ? -29.866 7.268 40.882 1.00 86.88 304 ALA A C 1
ATOM 2364 O O . ALA A 1 304 ? -29.361 8.359 41.136 1.00 86.88 304 ALA A O 1
ATOM 2365 N N . PRO A 1 305 ? -31.161 7.170 40.538 1.00 83.56 305 PRO A N 1
ATOM 2366 C CA . PRO A 1 305 ? -32.036 8.334 40.531 1.00 83.56 305 PRO A CA 1
ATOM 2367 C C . PRO A 1 305 ? -32.155 8.904 41.952 1.00 83.56 305 PRO A C 1
ATOM 2369 O O . PRO A 1 305 ? -32.487 8.168 42.882 1.00 83.56 305 PRO A O 1
ATOM 2372 N N . ASP A 1 306 ? -31.963 10.219 42.105 1.00 73.56 306 ASP A N 1
ATOM 2373 C CA . ASP A 1 306 ? -31.956 10.964 43.384 1.00 73.56 306 ASP A CA 1
ATOM 2374 C C . ASP A 1 306 ? -33.250 10.820 44.236 1.00 73.56 306 ASP A C 1
ATOM 2376 O O . ASP A 1 306 ? -33.367 11.374 45.328 1.00 73.56 306 ASP A O 1
ATOM 2380 N N . GLY A 1 307 ? -34.252 10.073 43.759 1.00 62.28 307 GLY A N 1
ATOM 2381 C CA . GLY A 1 307 ? -35.604 9.996 44.315 1.00 62.28 307 GLY A CA 1
ATOM 2382 C C . GLY A 1 307 ? -35.908 8.848 45.286 1.00 62.28 307 GLY A C 1
ATOM 2383 O O . GLY A 1 307 ? -36.991 8.852 45.863 1.00 62.28 307 GLY A O 1
ATOM 2384 N N . THR A 1 308 ? -35.020 7.870 45.504 1.00 56.53 308 THR A N 1
ATOM 2385 C CA . THR A 1 308 ? -35.310 6.710 46.389 1.00 56.53 308 THR A CA 1
ATOM 2386 C C . THR A 1 308 ? -34.650 6.763 47.771 1.00 56.53 308 THR A C 1
ATOM 2388 O O . THR A 1 308 ? -34.675 5.777 48.503 1.00 56.53 308 THR A O 1
ATOM 2391 N N . SER A 1 309 ? -34.114 7.915 48.194 1.00 52.78 309 SER A N 1
ATOM 2392 C CA . SER A 1 309 ? -33.487 8.084 49.522 1.00 52.78 309 SER A CA 1
ATOM 2393 C C . SER A 1 309 ? -34.489 8.298 50.674 1.00 52.78 309 SER A C 1
ATOM 2395 O O . SER A 1 309 ? -34.211 8.953 51.676 1.00 52.78 309 SER A O 1
ATOM 2397 N N . SER A 1 310 ? -35.690 7.732 50.557 1.00 49.31 310 SER A N 1
ATOM 2398 C CA . SER A 1 310 ? -36.626 7.583 51.671 1.00 49.31 310 SER A CA 1
ATOM 2399 C C . SER A 1 310 ? -37.040 6.120 51.765 1.00 49.31 310 SER A C 1
ATOM 2401 O O . SER A 1 310 ? -37.727 5.621 50.884 1.00 49.31 310 SER A O 1
ATOM 2403 N N . ALA A 1 311 ? -36.642 5.477 52.867 1.00 51.66 311 ALA A N 1
ATOM 2404 C CA . ALA A 1 311 ? -37.059 4.148 53.333 1.00 51.66 311 ALA A CA 1
ATOM 2405 C C . ALA A 1 311 ? -36.133 2.953 53.031 1.00 51.66 311 ALA A C 1
ATOM 2407 O O . ALA A 1 311 ? -36.574 1.937 52.511 1.00 51.66 311 ALA A O 1
ATOM 2408 N N . SER A 1 312 ? -34.880 2.984 53.495 1.00 48.09 312 SER A N 1
ATOM 2409 C CA . SER A 1 312 ? -34.290 1.751 54.049 1.00 48.09 312 SER A CA 1
ATOM 2410 C C . SER A 1 312 ? -33.187 2.062 55.055 1.00 48.09 312 SER A C 1
ATOM 2412 O O . SER A 1 312 ? -31.990 1.996 54.780 1.00 48.09 312 SER A O 1
ATOM 2414 N N . GLY A 1 313 ? -33.608 2.423 56.267 1.00 59.97 313 GLY A N 1
ATOM 2415 C CA . GLY A 1 313 ? -32.743 2.296 57.428 1.00 59.97 313 GLY A CA 1
ATOM 2416 C C . GLY A 1 313 ? -32.393 0.822 57.649 1.00 59.97 313 GLY A C 1
ATOM 2417 O O . GLY A 1 313 ? -33.284 -0.022 57.677 1.00 59.97 313 GLY A O 1
ATOM 2418 N N . ARG A 1 314 ? -31.103 0.568 57.899 1.00 50.47 314 ARG A N 1
ATOM 2419 C CA . ARG A 1 314 ? -30.451 -0.716 58.236 1.00 50.47 314 ARG A CA 1
ATOM 2420 C C . ARG A 1 314 ? -30.029 -1.580 57.050 1.00 50.47 314 ARG A C 1
ATOM 2422 O O . ARG A 1 314 ? -30.712 -2.522 56.681 1.00 50.47 314 ARG A O 1
ATOM 2429 N N . LEU A 1 315 ? -28.784 -1.382 56.630 1.00 46.53 315 LEU A N 1
ATOM 2430 C CA . LEU A 1 315 ? -27.853 -2.487 56.392 1.00 46.53 315 LEU A CA 1
ATOM 2431 C C . LEU A 1 315 ? -26.425 -1.958 56.557 1.00 46.53 315 LEU A C 1
ATOM 2433 O O . LEU A 1 315 ? -25.866 -1.313 55.681 1.00 46.53 315 LEU A O 1
ATOM 2437 N N . ALA A 1 316 ? -25.860 -2.190 57.741 1.00 44.91 316 ALA A N 1
ATOM 2438 C CA . ALA A 1 316 ? -24.437 -2.025 57.987 1.00 44.91 316 ALA A CA 1
ATOM 2439 C C . ALA A 1 316 ? -23.696 -3.218 57.355 1.00 44.91 316 ALA A C 1
ATOM 2441 O O . ALA A 1 316 ? -23.988 -4.357 57.734 1.00 44.91 316 ALA A O 1
ATOM 2442 N N . PRO A 1 317 ? -22.739 -3.015 56.433 1.00 55.47 317 PRO A N 1
ATOM 2443 C CA . PRO A 1 317 ? -21.901 -4.104 55.968 1.00 55.47 317 PRO A CA 1
ATOM 2444 C C . PRO A 1 317 ? -20.842 -4.401 57.032 1.00 55.47 317 PRO A C 1
ATOM 2446 O O . PRO A 1 317 ? -19.906 -3.640 57.278 1.00 55.47 317 PRO A O 1
ATOM 2449 N N . ARG A 1 318 ? -21.019 -5.545 57.690 1.00 42.94 318 ARG A N 1
ATOM 2450 C CA . ARG A 1 318 ? -20.034 -6.178 58.564 1.00 42.94 318 ARG A CA 1
ATOM 2451 C C . ARG A 1 318 ? -18.916 -6.727 57.671 1.00 42.94 318 ARG A C 1
ATOM 2453 O O . ARG A 1 318 ? -19.006 -7.852 57.193 1.00 42.94 318 ARG A O 1
ATOM 2460 N N . VAL A 1 319 ? -17.878 -5.928 57.419 1.00 50.44 319 VAL A N 1
ATOM 2461 C CA . VAL A 1 319 ? -16.632 -6.402 56.795 1.00 50.44 319 VAL A CA 1
ATOM 2462 C C . VAL A 1 319 ? -15.928 -7.304 57.809 1.00 50.44 319 VAL A C 1
ATOM 2464 O O . VAL A 1 319 ? -15.192 -6.846 58.681 1.00 50.44 319 VAL A O 1
ATOM 2467 N N . GLY A 1 320 ? -16.230 -8.599 57.742 1.00 40.09 320 GLY A N 1
ATOM 2468 C CA . GLY A 1 320 ? -15.491 -9.635 58.446 1.00 40.09 320 GLY A CA 1
ATOM 2469 C C . GLY A 1 320 ? -14.121 -9.799 57.801 1.00 40.09 320 GLY A C 1
ATOM 2470 O O . GLY A 1 320 ? -13.989 -10.452 56.771 1.00 40.09 320 GLY A O 1
ATOM 2471 N N . LEU A 1 321 ? -13.100 -9.203 58.413 1.00 48.31 321 LEU A N 1
ATOM 2472 C CA . LEU A 1 321 ? -11.713 -9.631 58.256 1.00 48.31 321 LEU A CA 1
ATOM 2473 C C . LEU A 1 321 ? -11.608 -11.056 58.811 1.00 48.31 321 LEU A C 1
ATOM 2475 O O . LEU A 1 321 ? -11.397 -11.258 60.003 1.00 48.31 321 LEU A O 1
ATOM 2479 N N . GLN A 1 322 ? -11.824 -12.046 57.951 1.00 45.53 322 GLN A N 1
ATOM 2480 C CA . GLN A 1 322 ? -11.570 -13.443 58.266 1.00 45.53 322 GLN A CA 1
ATOM 2481 C C . GLN A 1 322 ? -10.060 -13.672 58.156 1.00 45.53 322 GLN A C 1
ATOM 2483 O O . GLN A 1 322 ? -9.523 -13.940 57.085 1.00 45.53 322 GLN A O 1
ATOM 2488 N N . THR A 1 323 ? -9.359 -13.465 59.269 1.00 55.47 323 THR A N 1
ATOM 2489 C CA . THR A 1 323 ? -7.976 -13.910 59.447 1.00 55.47 323 THR A CA 1
ATOM 2490 C C . THR A 1 323 ? -7.981 -15.428 59.539 1.00 55.47 323 THR A C 1
ATOM 2492 O O . THR A 1 323 ? -8.382 -15.993 60.554 1.00 55.47 323 THR A O 1
ATOM 2495 N N . ASP A 1 324 ? -7.578 -16.071 58.450 1.00 54.75 324 ASP A N 1
ATOM 2496 C CA . ASP A 1 324 ? -7.392 -17.512 58.355 1.00 54.75 324 ASP A CA 1
ATOM 2497 C C . ASP A 1 324 ? -6.168 -17.919 59.195 1.00 54.75 324 ASP A C 1
ATOM 2499 O O . ASP A 1 324 ? -5.011 -17.752 58.801 1.00 54.75 324 ASP A O 1
ATOM 2503 N N . SER A 1 325 ? -6.434 -18.370 60.420 1.00 55.47 325 SER A N 1
ATOM 2504 C CA . SER A 1 325 ? -5.480 -19.015 61.315 1.00 55.47 325 SER A CA 1
ATOM 2505 C C . SER A 1 325 ? -5.195 -20.427 60.800 1.00 55.47 325 SER A C 1
ATOM 2507 O O . SER A 1 325 ? -5.905 -21.376 61.137 1.00 55.47 325 SER A O 1
ATOM 2509 N N . ARG A 1 326 ? -4.159 -20.576 59.969 1.00 60.91 326 ARG A N 1
ATOM 2510 C CA . ARG A 1 326 ? -3.686 -21.890 59.530 1.00 60.91 326 ARG A CA 1
ATOM 2511 C C . ARG A 1 326 ? -2.771 -22.490 60.597 1.00 60.91 326 ARG A C 1
ATOM 2513 O O . ARG A 1 326 ? -1.703 -21.963 60.890 1.00 60.91 326 ARG A O 1
ATOM 2520 N N . SER A 1 327 ? -3.272 -23.581 61.159 1.00 61.53 327 SER A N 1
ATOM 2521 C CA . SER A 1 327 ? -2.693 -24.491 62.140 1.00 61.53 327 SER A CA 1
ATOM 2522 C C . SER A 1 327 ? -1.216 -24.836 61.920 1.00 61.53 327 SER A C 1
ATOM 2524 O O . SER A 1 327 ? -0.846 -25.393 60.884 1.00 61.53 327 SER A O 1
ATOM 2526 N N . GLU A 1 328 ? -0.418 -24.627 62.967 1.00 62.28 328 GLU A N 1
ATOM 2527 C CA . GLU A 1 328 ? 0.683 -25.519 63.326 1.00 62.28 328 GLU A CA 1
ATOM 2528 C C . GLU A 1 328 ? 0.135 -26.937 63.549 1.00 62.28 328 GLU A C 1
ATOM 2530 O O . GLU A 1 328 ? -0.865 -27.146 64.238 1.00 62.28 328 GLU A O 1
ATOM 2535 N N . SER A 1 329 ? 0.787 -27.931 62.958 1.00 66.88 329 SER A N 1
ATOM 2536 C CA . SER A 1 329 ? 0.623 -29.342 63.303 1.00 66.88 329 SER A CA 1
ATOM 2537 C C . SER A 1 329 ? 2.011 -29.954 63.303 1.00 66.88 329 SER A C 1
ATOM 2539 O O . SER A 1 329 ? 2.610 -30.163 62.252 1.00 66.88 329 SER A O 1
ATOM 2541 N N . ALA A 1 330 ? 2.530 -30.162 64.508 1.00 67.56 330 ALA A N 1
ATOM 2542 C CA . ALA A 1 330 ? 3.675 -31.007 64.768 1.00 67.56 330 ALA A CA 1
ATOM 2543 C C . ALA A 1 330 ? 3.232 -32.474 64.703 1.00 67.56 330 ALA A C 1
ATOM 2545 O O . ALA A 1 330 ? 2.317 -32.868 65.427 1.00 67.56 330 ALA A O 1
ATOM 2546 N N . THR A 1 331 ? 3.869 -33.270 63.847 1.00 66.50 331 THR A N 1
ATOM 2547 C CA . THR A 1 331 ? 4.425 -34.603 64.152 1.00 66.50 331 THR A CA 1
ATOM 2548 C C . THR A 1 331 ? 5.258 -35.089 62.977 1.00 66.50 331 THR A C 1
ATOM 2550 O O . THR A 1 331 ? 4.841 -34.855 61.822 1.00 66.50 331 THR A O 1
#

Sequence (331 aa):
MCLLLFLPSGVRAEEAETEIPTVGRPADLPFSEASGNFRVSASAEPTVVEAQSPLTFVLRVQAIAPVHQPPRRIDLRELPAFAERFDFLEADNPGERRPNQQTWEFVYRLQPKRDDVNVAPGLPFVFFNPEIQYPRKGFQVAYTDPIPLTVRPHEVYPVPLDAPDNLLRFATGAGLLAHQQPWAPPGVWVMALLLLAPPSLCAAWYFAWRRLYPDAAGLARQRRSLAARRALQALRGSGRLPPDQQAARVAAVAADYLRGRCDAAAVELSPAEAADCLQRVGCSPALAQSAAAFFRECDAARFAPDGTSSASGRLAPRVGLQTDSRSESAT

Radius of gyration: 36.55 Å; Cα contacts (8 Å, |Δi|>4): 377; chains: 1; bounding box: 83×74×100 Å

Secondary structure (DSSP, 8-state):
------------------PPPSTT--SSS-EEEEES-EEEEEEEE-SEEETT--EEEEEEEEESS--SBPPPPP-GGG-HHHHTTEEE--TT---EEEEETTEEEEEEEEEESSTT--EEPPPEEEEE-TTSS-GGG-EEEEEPPPEE-EEEPP----------TTTS----STTTSS------PPPHHHHHHHHHHHHHHHHHHHHHHHHH-THHHHHHHHHHHHHHHHHHHHHHHGGGS-HHHHHHHHHHHHHHHHHHHHT---SS--HHHHHHHHHHTT--HHHHHHHHHHHHHHHHHHTS-TT--SS--------------------

Solvent-accessible surface area (backbone atoms only — not comparable to full-atom values): 19947 Å² total; per-residue (Å²): 139,87,83,84,82,83,73,81,81,74,82,71,79,76,74,74,79,75,76,80,74,76,64,61,59,69,88,89,54,74,70,23,72,21,27,35,47,75,49,64,43,60,50,61,49,62,45,68,39,41,27,68,38,78,29,40,37,38,42,39,42,34,50,81,50,82,68,81,32,73,70,49,86,72,69,58,71,80,35,65,79,42,46,78,46,36,46,75,53,71,93,74,47,83,44,77,46,64,91,47,99,51,32,42,35,41,45,42,40,35,20,35,73,45,41,84,53,46,55,46,72,48,50,77,45,33,33,30,26,79,85,43,89,49,71,69,63,17,58,45,74,47,65,23,68,62,42,74,31,47,37,37,74,59,80,81,72,79,74,80,74,90,58,61,69,79,76,68,49,74,82,83,49,71,76,73,65,54,61,78,69,74,81,73,73,68,57,71,66,55,50,51,45,65,68,46,46,63,61,49,51,52,50,51,50,51,52,48,47,48,68,78,42,62,50,59,67,48,49,54,52,49,53,53,52,49,43,52,52,52,36,54,52,53,56,68,59,38,80,79,49,59,72,64,58,26,38,48,50,50,48,52,43,52,46,54,42,47,28,76,70,59,74,53,87,64,95,69,79,50,39,64,56,52,20,53,44,35,44,76,74,68,47,56,69,67,59,19,50,52,51,20,49,52,44,49,52,26,50,52,56,61,69,49,70,91,79,68,90,71,88,77,88,84,81,80,84,80,82,74,82,77,78,82,80,80,76,89,79,92,129

Mean predicted aligned error: 16.62 Å

pLDDT: mean 84.58, std 16.73, range [36.12, 98.5]

Foldseek 3Di:
DDDDDDDPPPPPPPPPLPDQDPAQDDPLADAQAWEAAKDKAKDKPPQEEAAQGKIKIKIKIFGPDDTSGDTHDDDCCSPPLQVVFWDWDPPPQVAWDDPDPGMIIGMTIIGGNDQPCQKDAWHWHWHAYPVPPPSSPRIDIDTYDIRTHHYHYDPPDPPPPPDPVVVVPPPPDCVVVPDPPPPPPDPPVVVVCVVVVVVVVVVVVVVVCCVVPVCPVVVLVVLLVVLVVVLVVQLVVLVPDDPLVSLVSNLVSVVSNLCSQQVDPDPDQALLNQLVSCVVVPHDSVVSNVSSVSNVVSVCSNPPPPPPPPDDDDDDDPPDPPPPPDDDDDD